Protein AF-A0A956NLN6-F1 (afdb_monomer)

Mean predicted aligned error: 12.92 Å

Solvent-accessible surface area (backbone atoms only — not comparable to full-atom values): 16447 Å² total; per-residue (Å²): 130,58,74,61,63,50,52,49,50,54,40,29,49,49,23,48,49,52,20,52,50,44,69,68,52,88,65,45,64,64,29,29,54,21,48,23,44,25,35,40,18,56,21,38,50,50,43,40,51,49,37,48,76,73,66,46,71,37,43,51,63,57,50,62,34,61,25,42,44,46,38,35,19,50,17,53,40,56,22,46,39,49,49,68,71,48,80,78,92,53,81,72,60,57,59,57,49,48,60,26,52,54,40,43,59,68,28,44,66,60,31,52,44,24,72,71,59,30,48,81,62,41,53,68,57,74,66,47,69,63,68,62,55,53,51,48,49,51,43,48,52,51,32,49,53,26,41,52,50,44,51,50,52,52,54,55,48,62,71,69,65,81,74,89,88,54,64,76,58,51,54,46,51,53,49,50,49,51,52,40,48,52,52,50,51,49,46,51,52,53,52,53,37,52,53,48,47,75,76,37,91,60,57,71,62,43,57,52,54,51,52,52,53,50,40,51,51,46,51,50,53,54,52,50,46,72,76,41,65,70,58,48,34,74,74,75,70,61,73,58,69,72,66,72,52,82,71,53,69,73,55,27,51,56,51,45,54,51,49,50,50,45,48,72,74,69,41,56,90,75,45,94,81,67,42,67,66,54,50,20,64,76,65,70,43,57,53,75,54,50,58,47,28,34,44,71,64,67,70,38,80,135

Foldseek 3Di:
DPPLLVLLVVLLVLLVVVLVCLCVDDADDQLSVLVSLQSQLLSLVSVLVSCVVVLVLLDLVSQLSLLSLLSNLLSLLSNLCLLLVHDDDDPVSVVSSVSSVVSSVLSVVVSVCSVPVNPVSCVVVVVVPDPVVVSVVVSLVSSVVSLVSLVVVLVVVVVVPDDDDCVLNVVLSVVSNVLSVLSVVLSVLLVVLVVVVVVDVPNVVSSSVNSVSSSVSSVVVVVCCVVCVVSRHDPPPDCCVCVPDQPDPVVLVVLLVLLVVCCVPVVLVVPPPDDLVNSCVSSVPDSVSSQSSQCPVVVHGD

Organism: Eiseniibacteriota bacterium (NCBI:txid2212470)

Radius of gyration: 27.85 Å; Cα contacts (8 Å, |Δi|>4): 272; chains: 1; bounding box: 67×34×82 Å

Nearest PDB structures (foldseek):
  7pp1-assembly1_AAA  TM=3.301E-01  e=1.097E+00  Homo sapiens
  4ntj-assembly1_A  TM=3.124E-01  e=1.005E+00  Homo sapiens

Sequence (302 aa):
MDPWSFLLSGTVFLGLFLTATTIAGAGHRAPRTWLSALLLSVSVFLLEFLLLESGFYGLPVVFLTYPLTFLMGPSLWLLAPSVLGEEPVTLRDALHGLPVLVGAVNQIPYYYDALTVGARGLAPRLLVPLGGYEMMTLHLMQLGVYVLLAARLLRRRARMQRDVDSGPIVERAQWIARLAAGLATIIVIQLLGTVAMSLTTHIHRHEFVTALTIGAFILFIGWTMSMNPRLLTPVQEPAARYARGPLSDDRIDSYRDRLLEVFARERPYLEPDLTLEGLARMTGIPHRHLSQVLSRGMGTTF

pLDDT: mean 81.65, std 13.56, range [35.88, 97.62]

Secondary structure (DSSP, 8-state):
--HHHHHHHHHHHHHHHHHHHHHHSSS-HHHHHHHHHHHHHHHHHHHHHHHHHTT-TT-TTHHHHGGGGGGHHHHHHHHHHHHHT-SPP-GGGGGGGHHHHHHHHHTHHHHHHHHHT-HHHHHHHHT--HHHHHHHHHHHHHHHHHHHHHHHHHHHHHHH--SS--HHHHHHHHHHHHHHHHHHHHHHHHHHHHHHHHHSS-HHHHHHHHHHHHHHHHHHHHHHHHH-GGGSS-----GGGTTSSPPPHHHHHHHHHHHHHHHHHH-GGG-TT--HHHHHHHH---HHHHHHHIIIIIS---

Structure (mmCIF, N/CA/C/O backbone):
data_AF-A0A956NLN6-F1
#
_entry.id   AF-A0A956NLN6-F1
#
loop_
_atom_site.group_PDB
_atom_site.id
_atom_site.type_symbol
_atom_site.label_atom_id
_atom_site.label_alt_id
_atom_site.label_comp_id
_atom_site.label_asym_id
_atom_site.label_entity_id
_atom_site.label_seq_id
_atom_site.pdbx_PDB_ins_code
_atom_site.Cartn_x
_atom_site.Cartn_y
_atom_site.Cartn_z
_atom_site.occupancy
_atom_site.B_iso_or_equiv
_atom_site.auth_seq_id
_atom_site.auth_comp_id
_atom_site.auth_asym_id
_atom_site.auth_atom_id
_atom_site.pdbx_PDB_model_num
ATOM 1 N N . MET A 1 1 ? 28.903 6.141 -9.219 1.00 60.34 1 MET A N 1
ATOM 2 C CA . MET A 1 1 ? 27.450 6.235 -8.991 1.00 60.34 1 MET A CA 1
ATOM 3 C C . MET A 1 1 ? 27.075 7.686 -9.157 1.00 60.34 1 MET A C 1
ATOM 5 O O . MET A 1 1 ? 27.685 8.534 -8.514 1.00 60.34 1 MET A O 1
ATOM 9 N N . ASP A 1 2 ? 26.163 7.970 -10.070 1.00 82.81 2 ASP A N 1
ATOM 10 C CA . ASP A 1 2 ? 25.514 9.269 -10.158 1.00 82.81 2 ASP A CA 1
ATOM 11 C C . ASP A 1 2 ? 24.694 9.531 -8.873 1.00 82.81 2 ASP A C 1
ATOM 13 O O . ASP A 1 2 ? 24.243 8.583 -8.217 1.00 82.81 2 ASP A O 1
ATOM 17 N N . PRO A 1 3 ? 24.506 10.802 -8.472 1.00 79.75 3 PRO A N 1
ATOM 18 C CA . PRO A 1 3 ? 23.768 11.146 -7.255 1.00 79.75 3 PRO A CA 1
ATOM 19 C C . PRO A 1 3 ? 22.339 10.587 -7.221 1.00 79.75 3 PRO A C 1
ATOM 21 O O . PRO A 1 3 ? 21.792 10.364 -6.142 1.00 79.75 3 PRO A O 1
ATOM 24 N N . TRP A 1 4 ? 21.740 10.347 -8.389 1.00 79.69 4 TRP A N 1
ATOM 25 C CA . TRP A 1 4 ? 20.377 9.855 -8.509 1.00 79.69 4 TRP A CA 1
ATOM 26 C C . TRP A 1 4 ? 20.260 8.367 -8.177 1.00 79.69 4 TRP A C 1
ATOM 28 O O . TRP A 1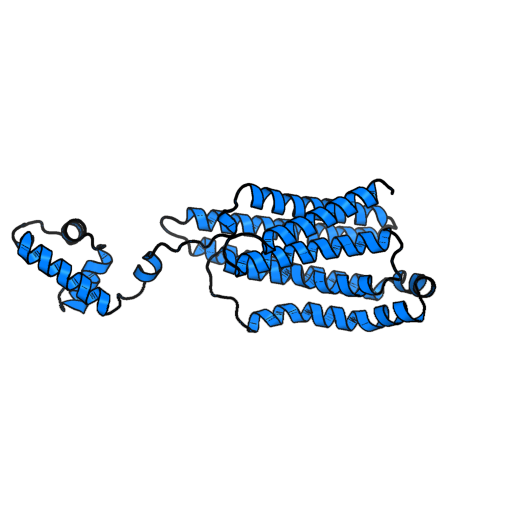 4 ? 19.493 8.007 -7.279 1.00 79.69 4 TRP A O 1
ATOM 38 N N . SER A 1 5 ? 21.095 7.520 -8.782 1.00 82.69 5 SER A N 1
ATOM 39 C CA . SER A 1 5 ? 21.162 6.098 -8.415 1.00 82.69 5 SER A CA 1
ATOM 40 C C . SER A 1 5 ? 21.480 5.890 -6.934 1.00 82.69 5 SER A C 1
ATOM 42 O O . SER A 1 5 ? 20.968 4.950 -6.322 1.00 82.69 5 SER A O 1
ATOM 44 N N . PHE A 1 6 ? 22.281 6.772 -6.321 1.00 86.12 6 PHE A N 1
ATOM 45 C CA . PHE A 1 6 ? 22.539 6.733 -4.878 1.00 86.12 6 PHE A CA 1
ATOM 46 C C . PHE A 1 6 ? 21.265 6.982 -4.052 1.00 86.12 6 PHE A C 1
ATOM 48 O O . PHE A 1 6 ? 20.967 6.226 -3.125 1.00 86.12 6 PHE A O 1
ATOM 55 N N . LEU A 1 7 ? 20.484 8.005 -4.410 1.00 84.69 7 LEU A N 1
ATOM 56 C CA . LEU A 1 7 ? 19.250 8.383 -3.711 1.00 84.69 7 LEU A CA 1
ATOM 57 C C . LEU A 1 7 ? 18.160 7.305 -3.864 1.00 84.69 7 LEU A C 1
ATOM 59 O O . LEU A 1 7 ? 17.519 6.918 -2.881 1.00 84.69 7 LEU A O 1
ATOM 63 N N . LEU A 1 8 ? 18.013 6.753 -5.072 1.00 87.56 8 LEU A N 1
ATOM 64 C CA . LEU A 1 8 ? 17.162 5.592 -5.346 1.00 87.56 8 LEU A CA 1
ATOM 65 C C . LEU A 1 8 ? 17.568 4.379 -4.507 1.00 87.56 8 LEU A C 1
ATOM 67 O O . LEU A 1 8 ? 16.730 3.807 -3.811 1.00 87.56 8 LEU A O 1
ATOM 71 N N . SER A 1 9 ? 18.856 4.026 -4.516 1.00 91.19 9 SER A N 1
ATOM 72 C CA . SER A 1 9 ? 19.383 2.888 -3.751 1.00 91.19 9 SER A CA 1
ATOM 73 C C . SER A 1 9 ? 19.120 3.043 -2.254 1.00 91.19 9 SER A C 1
ATOM 75 O O . SER A 1 9 ? 18.660 2.101 -1.608 1.00 91.19 9 SER A O 1
ATOM 77 N N . GLY A 1 10 ? 19.344 4.241 -1.704 1.00 92.06 10 GLY A N 1
ATOM 78 C CA . GLY A 1 10 ? 19.039 4.549 -0.305 1.00 92.06 10 GLY A CA 1
ATOM 79 C C . GLY A 1 10 ? 17.550 4.406 0.020 1.00 92.06 10 GLY A C 1
ATOM 80 O O . GLY A 1 10 ? 17.193 3.867 1.068 1.00 92.06 10 GLY A O 1
ATOM 81 N N . THR A 1 11 ? 16.675 4.817 -0.899 1.00 92.06 11 THR A N 1
ATOM 82 C CA . THR A 1 11 ? 15.218 4.715 -0.732 1.00 92.06 11 THR A CA 1
ATOM 83 C C . THR A 1 11 ? 14.735 3.264 -0.789 1.00 92.06 11 THR A C 1
ATOM 85 O O . THR A 1 11 ? 13.942 2.847 0.059 1.00 92.06 11 THR A O 1
ATOM 88 N N . VAL A 1 12 ? 15.246 2.474 -1.739 1.00 94.75 12 VAL A N 1
ATOM 89 C CA . VAL A 1 12 ? 14.971 1.031 -1.837 1.00 94.75 12 VAL A CA 1
ATOM 90 C C . VAL A 1 12 ? 15.434 0.323 -0.568 1.00 94.75 12 VAL A C 1
ATOM 92 O O . VAL A 1 12 ? 14.663 -0.424 0.036 1.00 94.75 12 VAL A O 1
ATOM 95 N N . PHE A 1 13 ? 16.662 0.600 -0.118 1.00 95.88 13 PHE A N 1
ATOM 96 C CA . PHE A 1 13 ? 17.197 0.037 1.118 1.00 95.88 13 PHE A CA 1
ATOM 97 C C . PHE A 1 13 ? 16.313 0.375 2.321 1.00 95.88 13 PHE A C 1
ATOM 99 O O . PHE A 1 13 ? 15.958 -0.521 3.086 1.00 95.88 13 PHE A O 1
ATOM 106 N N . LEU A 1 14 ? 15.905 1.640 2.467 1.00 95.62 14 LEU A N 1
ATOM 107 C CA . LEU A 1 14 ? 15.023 2.067 3.551 1.00 95.62 14 LEU A CA 1
ATOM 108 C C . LEU A 1 14 ? 13.677 1.330 3.516 1.00 95.62 14 LEU A C 1
ATOM 110 O O . LEU A 1 14 ? 13.205 0.867 4.553 1.00 95.62 14 LEU A O 1
ATOM 114 N N . GLY A 1 15 ? 13.065 1.196 2.340 1.00 96.62 15 GLY A N 1
ATOM 115 C CA . GLY A 1 15 ? 11.798 0.485 2.181 1.00 96.62 15 GLY A CA 1
ATOM 116 C C . GLY A 1 15 ? 11.898 -1.002 2.540 1.00 96.62 15 GLY A C 1
ATOM 117 O O . GLY A 1 15 ? 11.066 -1.524 3.292 1.00 96.62 15 GLY A O 1
ATOM 118 N N . LEU A 1 16 ? 12.964 -1.676 2.097 1.00 96.69 16 LEU A N 1
ATOM 119 C CA . LEU A 1 16 ? 13.247 -3.070 2.459 1.00 96.69 16 LEU A CA 1
ATOM 120 C C . LEU A 1 16 ? 13.561 -3.222 3.955 1.00 96.69 16 LEU A C 1
ATOM 122 O O . LEU A 1 16 ? 13.073 -4.154 4.597 1.00 96.69 16 LEU A O 1
ATOM 126 N N . PHE A 1 17 ? 14.304 -2.281 4.537 1.00 96.88 17 PHE A N 1
ATOM 127 C CA . PHE A 1 17 ? 14.587 -2.245 5.970 1.00 96.88 17 PHE A CA 1
ATOM 128 C C . PHE A 1 17 ? 13.302 -2.090 6.797 1.00 96.88 17 PHE A C 1
ATOM 130 O O . PHE A 1 17 ? 13.075 -2.862 7.730 1.00 96.88 17 PHE A O 1
ATOM 137 N N . LEU A 1 18 ? 12.419 -1.152 6.436 1.00 96.00 18 LEU A N 1
ATOM 138 C CA . LEU A 1 18 ? 11.117 -0.975 7.093 1.00 96.00 18 LEU A CA 1
ATOM 139 C C . LEU A 1 18 ? 10.216 -2.204 6.927 1.00 96.00 18 LEU A C 1
ATOM 141 O O . LEU A 1 18 ? 9.497 -2.582 7.856 1.00 96.00 18 LEU A O 1
ATOM 145 N N . THR A 1 19 ? 10.277 -2.865 5.770 1.00 96.94 19 THR A N 1
ATOM 146 C CA . THR A 1 19 ? 9.578 -4.135 5.543 1.00 96.94 19 THR A CA 1
ATOM 147 C C . THR A 1 19 ? 10.056 -5.192 6.539 1.00 96.94 19 THR A C 1
ATOM 149 O O . THR A 1 19 ? 9.234 -5.789 7.240 1.00 96.94 19 THR A O 1
ATOM 152 N N . ALA A 1 20 ? 11.375 -5.385 6.648 1.00 96.31 20 ALA A N 1
ATOM 153 C CA . ALA A 1 20 ? 11.987 -6.376 7.529 1.00 96.31 20 ALA A CA 1
ATOM 154 C C . ALA A 1 20 ? 11.700 -6.096 9.012 1.00 96.31 20 ALA A C 1
ATOM 156 O O . ALA A 1 20 ? 11.322 -7.009 9.745 1.00 96.31 20 ALA A O 1
ATOM 157 N N . THR A 1 21 ? 11.797 -4.840 9.456 1.00 93.75 21 THR A N 1
ATOM 158 C CA . THR A 1 21 ? 11.497 -4.473 10.851 1.00 93.75 21 THR A CA 1
ATOM 159 C C . THR A 1 21 ? 10.015 -4.640 11.184 1.00 93.75 21 THR A C 1
ATOM 161 O O . THR A 1 21 ? 9.684 -5.123 12.267 1.00 93.75 21 THR A O 1
ATOM 164 N N . THR A 1 22 ? 9.110 -4.356 10.243 1.00 92.88 22 THR A N 1
ATOM 165 C CA . THR A 1 22 ? 7.668 -4.610 10.419 1.00 92.88 22 THR A CA 1
ATOM 166 C C . THR A 1 22 ? 7.370 -6.117 10.520 1.00 92.88 22 THR A C 1
ATOM 168 O O . THR A 1 22 ? 6.581 -6.543 11.375 1.00 92.88 22 THR A O 1
ATOM 171 N N . ILE A 1 23 ? 8.057 -6.951 9.724 1.00 93.06 23 ILE A N 1
ATOM 172 C CA . ILE A 1 23 ? 7.982 -8.425 9.807 1.00 93.06 23 ILE A CA 1
ATOM 173 C C . ILE A 1 23 ? 8.590 -8.951 11.111 1.00 93.06 23 ILE A C 1
ATOM 175 O O . ILE A 1 23 ? 8.072 -9.921 11.655 1.00 93.06 23 ILE A O 1
ATOM 179 N N . ALA A 1 24 ? 9.634 -8.322 11.647 1.00 89.94 24 ALA A N 1
ATOM 180 C CA . ALA A 1 24 ? 10.296 -8.753 12.881 1.00 89.94 24 ALA A CA 1
ATOM 181 C C . ALA A 1 24 ? 9.647 -8.205 14.167 1.00 89.94 24 ALA A C 1
ATOM 183 O O . ALA A 1 24 ? 9.908 -8.726 15.248 1.00 89.94 24 ALA A O 1
ATOM 184 N N . GLY A 1 25 ? 8.807 -7.169 14.068 1.00 83.62 25 GLY A N 1
ATOM 185 C CA . GLY A 1 25 ? 8.230 -6.473 15.221 1.00 83.62 25 GLY A CA 1
ATOM 186 C C . GLY A 1 25 ? 7.395 -7.343 16.174 1.00 83.62 25 GLY A C 1
ATOM 187 O O . GLY A 1 25 ? 7.062 -8.497 15.910 1.00 83.62 25 GLY A O 1
ATOM 188 N N . ALA A 1 26 ? 6.996 -6.772 17.308 1.00 73.06 26 ALA A N 1
ATOM 189 C CA . ALA A 1 26 ? 5.989 -7.367 18.189 1.00 73.06 26 ALA A CA 1
ATOM 190 C C . ALA A 1 26 ? 4.584 -6.858 17.810 1.00 73.06 26 ALA A C 1
ATOM 192 O O . ALA A 1 26 ? 4.438 -5.753 17.295 1.00 73.06 26 ALA A O 1
ATOM 193 N N . GLY A 1 27 ? 3.534 -7.652 18.048 1.00 73.81 27 GLY A N 1
ATOM 194 C CA . GLY A 1 27 ? 2.142 -7.252 17.784 1.00 73.81 27 GLY A CA 1
ATOM 195 C C . GLY A 1 27 ? 1.358 -8.246 16.929 1.00 73.81 27 GLY A C 1
ATOM 196 O O . GLY A 1 27 ? 1.829 -9.349 16.645 1.00 73.81 27 GLY A O 1
ATOM 197 N N . HIS A 1 28 ? 0.145 -7.860 16.523 1.00 81.44 28 HIS A N 1
ATOM 198 C CA . HIS A 1 28 ? -0.744 -8.733 15.753 1.00 81.44 28 HIS A CA 1
ATOM 199 C C . HIS A 1 28 ? -0.190 -9.023 14.359 1.00 81.44 28 HIS A C 1
ATOM 201 O O . HIS A 1 28 ? 0.273 -8.124 13.660 1.00 81.44 28 HIS A O 1
ATOM 207 N N . ARG A 1 29 ? -0.270 -10.294 13.947 1.00 86.62 29 ARG A N 1
ATOM 208 C CA . ARG A 1 29 ? 0.302 -10.758 12.677 1.00 86.62 29 ARG A CA 1
ATOM 209 C C . ARG A 1 29 ? -0.364 -10.094 11.470 1.00 86.62 29 ARG A C 1
ATOM 211 O O . ARG A 1 29 ? 0.346 -9.588 10.617 1.00 86.62 29 ARG A O 1
ATOM 218 N N . ALA A 1 30 ? -1.697 -10.022 11.431 1.00 89.00 30 ALA A N 1
ATOM 219 C CA . ALA A 1 30 ? -2.418 -9.560 10.242 1.00 89.00 30 ALA A CA 1
ATOM 220 C C . ALA A 1 30 ? -2.084 -8.109 9.811 1.00 89.00 30 ALA A C 1
ATOM 222 O O . ALA A 1 30 ? -1.634 -7.946 8.678 1.00 89.00 30 ALA A O 1
ATOM 223 N N . PRO A 1 31 ? -2.194 -7.066 10.665 1.00 90.50 31 PRO A N 1
ATOM 224 C CA . PRO A 1 31 ? -1.819 -5.698 10.280 1.00 90.50 31 PRO A CA 1
ATOM 225 C C . PRO A 1 31 ? -0.374 -5.577 9.802 1.00 90.50 31 PRO A C 1
ATOM 227 O O . PRO A 1 31 ? -0.078 -4.862 8.848 1.00 90.50 31 PRO A O 1
ATOM 230 N N . ARG A 1 32 ? 0.532 -6.308 10.453 1.00 92.06 32 ARG A N 1
ATOM 231 C CA . ARG A 1 32 ? 1.952 -6.309 10.106 1.00 92.06 32 ARG A CA 1
ATOM 232 C C . ARG A 1 32 ? 2.195 -6.953 8.754 1.00 92.06 32 ARG A C 1
ATOM 234 O O . ARG A 1 32 ? 2.890 -6.366 7.941 1.00 92.06 32 ARG A O 1
ATOM 241 N N . THR A 1 33 ? 1.582 -8.103 8.485 1.00 92.31 33 THR A N 1
ATOM 242 C CA . THR A 1 33 ? 1.678 -8.775 7.185 1.00 92.31 33 THR A CA 1
ATOM 243 C C . THR A 1 33 ? 1.246 -7.851 6.051 1.00 92.31 33 THR A C 1
ATOM 245 O O . THR A 1 33 ? 1.975 -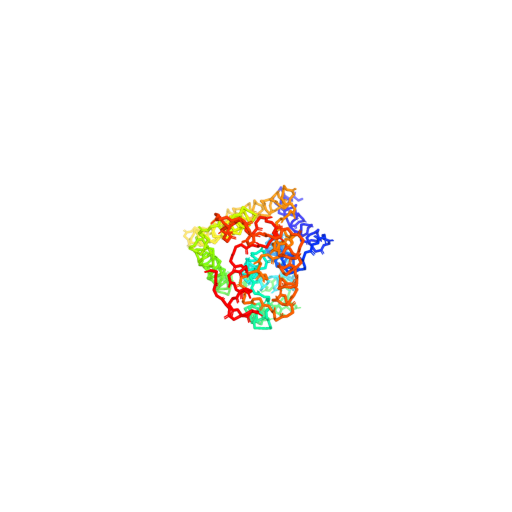7.727 5.071 1.00 92.31 33 THR A O 1
ATOM 248 N N . TRP A 1 34 ? 0.114 -7.156 6.193 1.00 93.69 34 TRP A N 1
ATOM 249 C CA . TRP A 1 34 ? -0.392 -6.284 5.130 1.00 93.69 34 TRP A CA 1
ATOM 250 C C . TRP A 1 34 ? 0.400 -4.987 4.982 1.00 93.69 34 TRP A C 1
ATOM 252 O O . TRP A 1 34 ? 0.640 -4.552 3.859 1.00 93.69 34 TRP A O 1
ATOM 262 N N . LEU A 1 35 ? 0.884 -4.399 6.081 1.00 95.38 35 LEU A N 1
ATOM 263 C CA . LEU A 1 35 ? 1.784 -3.249 5.989 1.00 95.38 35 LEU A CA 1
ATOM 264 C C . LEU A 1 35 ? 3.125 -3.634 5.350 1.00 95.38 35 LEU A C 1
ATOM 266 O O . LEU A 1 35 ? 3.631 -2.900 4.505 1.00 95.38 35 LEU A O 1
ATOM 270 N N . SER A 1 36 ? 3.679 -4.792 5.710 1.00 95.62 36 SER A N 1
ATOM 271 C CA . SER A 1 36 ? 4.898 -5.324 5.100 1.00 95.62 36 SER A CA 1
ATOM 272 C C . SER A 1 36 ? 4.700 -5.645 3.624 1.00 95.62 36 SER A C 1
ATOM 274 O O . SER A 1 36 ? 5.576 -5.328 2.831 1.00 95.62 36 SER A O 1
ATOM 276 N N . ALA A 1 37 ? 3.560 -6.216 3.232 1.00 95.44 37 ALA A N 1
ATOM 277 C CA . ALA A 1 37 ? 3.243 -6.455 1.826 1.00 95.44 37 ALA A CA 1
ATOM 278 C C . ALA A 1 37 ? 3.142 -5.137 1.037 1.00 95.44 37 ALA A C 1
ATOM 280 O O . ALA A 1 37 ? 3.701 -5.033 -0.056 1.00 95.44 37 ALA A O 1
ATOM 281 N N . LEU A 1 38 ? 2.524 -4.101 1.621 1.00 96.94 38 LEU A N 1
ATOM 282 C CA . LEU A 1 38 ? 2.481 -2.764 1.029 1.00 96.94 38 LEU A CA 1
ATOM 283 C C . LEU A 1 38 ? 3.892 -2.177 0.873 1.00 96.94 38 LEU A C 1
ATOM 285 O O . LEU A 1 38 ? 4.277 -1.822 -0.238 1.00 96.94 38 LEU A O 1
ATOM 289 N N . LEU A 1 39 ? 4.681 -2.123 1.950 1.00 97.19 39 LEU A N 1
ATOM 290 C CA . LEU A 1 39 ? 6.057 -1.611 1.920 1.00 97.19 39 LEU A CA 1
ATOM 291 C C . LEU A 1 39 ? 6.932 -2.378 0.925 1.00 97.19 39 LEU A C 1
ATOM 293 O O . LEU A 1 39 ? 7.656 -1.753 0.150 1.00 97.19 39 LEU A O 1
ATOM 297 N N . LEU A 1 40 ? 6.827 -3.708 0.896 1.00 96.12 40 LEU A N 1
ATOM 298 C CA . LEU A 1 40 ? 7.573 -4.550 -0.031 1.00 96.12 40 LEU A CA 1
ATOM 299 C C . LEU A 1 40 ? 7.186 -4.244 -1.476 1.00 96.12 40 LEU A C 1
ATOM 301 O O . LEU A 1 40 ? 8.070 -3.999 -2.286 1.00 96.12 40 LEU A O 1
ATOM 305 N N . SER A 1 41 ? 5.888 -4.202 -1.794 1.00 95.12 41 SER A N 1
ATOM 306 C CA . SER A 1 41 ? 5.415 -3.926 -3.160 1.00 95.12 41 SER A CA 1
ATOM 307 C C . SER A 1 41 ? 5.880 -2.559 -3.675 1.00 95.12 41 SER A C 1
ATOM 309 O O . SER A 1 41 ? 6.329 -2.443 -4.812 1.00 95.12 41 SER A O 1
ATOM 311 N N . VAL A 1 42 ? 5.867 -1.539 -2.813 1.00 94.69 42 VAL A N 1
ATOM 312 C CA . VAL A 1 42 ? 6.355 -0.189 -3.125 1.00 94.69 42 VAL A CA 1
ATOM 313 C C . VAL A 1 42 ? 7.881 -0.153 -3.275 1.00 94.69 42 VAL A C 1
ATOM 315 O O . VAL A 1 42 ? 8.401 0.514 -4.168 1.00 94.69 42 VAL A O 1
ATOM 318 N N . SER A 1 43 ? 8.610 -0.896 -2.441 1.00 95.19 43 SER A N 1
ATOM 319 C CA . SER A 1 43 ? 10.077 -0.976 -2.509 1.00 95.19 43 SER A CA 1
ATOM 320 C C . SER A 1 43 ? 10.554 -1.743 -3.741 1.00 95.19 43 SER A C 1
ATOM 322 O O . SER A 1 43 ? 11.530 -1.348 -4.369 1.00 95.19 43 SER A O 1
ATOM 324 N N . VAL A 1 44 ? 9.855 -2.821 -4.102 1.00 91.50 44 VAL A N 1
ATOM 325 C CA . VAL A 1 44 ? 10.121 -3.623 -5.301 1.00 91.50 44 VAL A CA 1
ATOM 326 C C . VAL A 1 44 ? 9.882 -2.803 -6.565 1.00 91.50 44 VAL A C 1
ATOM 328 O O . VAL A 1 44 ? 10.690 -2.880 -7.484 1.00 91.50 44 VAL A O 1
ATOM 331 N N . PHE A 1 45 ? 8.841 -1.966 -6.586 1.00 89.06 45 PHE A N 1
ATOM 332 C CA . PHE A 1 45 ? 8.609 -1.036 -7.691 1.00 89.06 45 PHE A CA 1
ATOM 333 C C . PHE A 1 45 ? 9.799 -0.089 -7.895 1.00 89.06 45 PHE A C 1
ATOM 335 O O . PHE A 1 45 ? 10.284 0.065 -9.009 1.00 89.06 45 PHE A O 1
ATOM 342 N N . LEU A 1 46 ? 10.337 0.495 -6.817 1.00 90.06 46 LEU A N 1
ATOM 343 C CA . LEU A 1 46 ? 11.542 1.331 -6.903 1.00 90.06 46 LEU A CA 1
ATOM 344 C C . LEU A 1 46 ? 12.803 0.550 -7.281 1.00 90.06 46 LEU A C 1
ATOM 346 O O . LEU A 1 46 ? 13.654 1.079 -7.995 1.00 90.06 46 LEU A O 1
ATOM 350 N N . LEU A 1 47 ? 12.939 -0.685 -6.795 1.00 88.81 47 LEU A N 1
ATOM 351 C CA . LEU A 1 47 ? 14.057 -1.555 -7.148 1.00 88.81 47 LEU A CA 1
ATOM 352 C C . LEU A 1 47 ? 14.066 -1.842 -8.650 1.00 88.81 47 LEU A C 1
ATOM 354 O O . LEU A 1 47 ? 15.130 -1.828 -9.256 1.00 88.81 47 LEU A O 1
ATOM 358 N N . GLU A 1 48 ? 12.900 -2.060 -9.251 1.00 84.88 48 GLU A N 1
ATOM 359 C CA . GLU A 1 48 ? 12.777 -2.243 -10.695 1.00 84.88 48 GLU A CA 1
ATOM 360 C C . GLU A 1 48 ? 13.304 -1.031 -11.466 1.00 84.88 48 GLU A C 1
ATOM 362 O O . GLU A 1 48 ? 14.176 -1.195 -12.318 1.00 84.88 48 GLU A O 1
ATOM 367 N N . PHE A 1 49 ? 12.870 0.184 -11.111 1.00 81.31 49 PHE A N 1
ATOM 368 C CA . PHE A 1 49 ? 13.410 1.407 -11.717 1.00 81.31 49 PHE A CA 1
ATOM 369 C C . PHE A 1 49 ? 14.923 1.512 -11.551 1.00 81.31 49 PHE A C 1
ATOM 371 O O . PHE A 1 49 ? 15.619 1.816 -12.512 1.00 81.31 49 PHE A O 1
ATOM 378 N N . LEU A 1 50 ? 15.446 1.225 -10.356 1.00 85.56 50 LEU A N 1
ATOM 379 C CA . LEU A 1 50 ? 16.886 1.254 -10.106 1.00 85.56 50 LEU A CA 1
ATOM 380 C C . LEU A 1 50 ? 17.642 0.254 -10.995 1.00 85.56 50 LEU A C 1
ATOM 382 O O . LEU A 1 50 ? 18.711 0.586 -11.508 1.00 85.56 50 LEU A O 1
ATOM 386 N N . LEU A 1 51 ? 17.108 -0.958 -11.178 1.00 82.81 51 LEU A N 1
ATOM 387 C CA . LEU A 1 51 ? 17.708 -1.980 -12.038 1.00 82.81 51 LEU A CA 1
ATOM 388 C C . LEU A 1 51 ? 17.688 -1.555 -13.509 1.00 82.81 51 LEU A C 1
ATOM 390 O O . LEU A 1 51 ? 18.697 -1.729 -14.195 1.00 82.81 51 LEU A O 1
ATOM 394 N N . LEU A 1 52 ? 16.579 -0.978 -13.975 1.00 77.38 52 LEU A N 1
ATOM 395 C CA . LEU A 1 52 ? 16.461 -0.439 -15.329 1.00 77.38 52 LEU A CA 1
ATOM 396 C C . LEU A 1 52 ? 17.454 0.719 -15.537 1.00 77.38 52 LEU A C 1
ATOM 398 O O . LEU A 1 52 ? 18.305 0.636 -16.415 1.00 77.38 52 LEU A O 1
ATOM 402 N N . GLU A 1 53 ? 17.452 1.741 -14.683 1.00 77.19 53 GLU A N 1
ATOM 403 C CA . GLU A 1 53 ? 18.387 2.880 -14.770 1.00 77.19 53 GLU A CA 1
ATOM 404 C C . GLU A 1 53 ? 19.860 2.449 -14.743 1.00 77.19 53 GLU A C 1
ATOM 406 O O . GLU A 1 53 ? 20.693 2.957 -15.491 1.00 77.19 53 GLU A O 1
ATOM 411 N N . SER A 1 54 ? 20.187 1.451 -13.921 1.00 82.06 54 SER A N 1
ATOM 412 C CA . SER A 1 54 ? 21.560 0.956 -13.769 1.00 82.06 54 SER A CA 1
ATOM 413 C C . SER A 1 54 ? 22.029 0.059 -14.923 1.00 82.06 54 SER A C 1
ATOM 415 O O . SER A 1 54 ? 23.151 -0.451 -14.884 1.00 82.06 54 SER A O 1
ATOM 417 N N . GLY A 1 55 ? 21.201 -0.168 -15.944 1.00 76.44 55 GLY A N 1
ATOM 418 C CA . GLY A 1 55 ? 21.583 -0.955 -17.113 1.00 76.44 55 GLY A CA 1
ATOM 419 C C . GLY A 1 55 ? 21.309 -2.458 -17.007 1.00 76.44 55 GLY A C 1
ATOM 420 O O . GLY A 1 55 ? 21.708 -3.221 -17.891 1.00 76.44 55 GLY A O 1
ATOM 421 N N . PHE A 1 56 ? 20.635 -2.919 -15.948 1.00 77.19 56 PHE A N 1
ATOM 422 C CA . PHE A 1 56 ? 20.403 -4.342 -15.670 1.00 77.19 56 PHE A CA 1
ATOM 423 C C . PHE A 1 56 ? 19.165 -4.924 -16.379 1.00 77.19 56 PHE A C 1
ATOM 425 O O . PHE A 1 56 ? 18.615 -5.932 -15.936 1.00 77.19 56 PHE A O 1
ATOM 432 N N . TYR A 1 57 ? 18.758 -4.361 -17.522 1.00 71.12 57 TYR A N 1
ATOM 433 C CA . TYR A 1 57 ? 17.582 -4.794 -18.302 1.00 71.12 57 TYR A CA 1
ATOM 434 C C . TYR A 1 57 ? 17.610 -6.276 -18.721 1.00 71.12 57 TYR A C 1
ATOM 436 O O . TYR A 1 57 ? 16.578 -6.861 -19.027 1.00 71.12 57 TYR A O 1
ATOM 444 N N . GLY A 1 58 ? 18.803 -6.877 -18.790 1.00 66.00 58 GLY A N 1
ATOM 445 C CA . GLY A 1 58 ? 18.987 -8.283 -19.152 1.00 66.00 58 GLY A CA 1
ATOM 446 C C . GLY A 1 58 ? 18.783 -9.267 -18.003 1.00 66.00 58 GLY A C 1
ATOM 447 O O . GLY A 1 58 ? 18.861 -10.470 -18.238 1.00 66.00 58 GLY A O 1
ATOM 448 N N . LEU A 1 59 ? 18.567 -8.795 -16.768 1.00 73.12 59 LEU A N 1
ATOM 449 C CA . LEU A 1 59 ? 18.305 -9.687 -15.647 1.00 73.12 59 LEU A CA 1
ATOM 450 C C . LEU A 1 59 ? 16.842 -10.149 -15.689 1.00 73.12 59 LEU A C 1
ATOM 452 O O . LEU A 1 59 ? 15.942 -9.320 -15.554 1.00 73.12 59 LEU A O 1
ATOM 456 N N . PRO A 1 60 ? 16.577 -11.466 -15.768 1.00 71.62 60 PRO A N 1
ATOM 457 C CA . PRO A 1 60 ? 15.210 -11.985 -15.822 1.00 71.62 60 PRO A CA 1
ATOM 458 C C . PRO A 1 60 ? 14.359 -11.585 -14.604 1.00 71.62 60 PRO A C 1
ATOM 460 O O . PRO A 1 60 ? 13.136 -11.528 -14.683 1.00 71.62 60 PRO A O 1
ATOM 463 N N . VAL A 1 61 ? 15.005 -11.266 -13.475 1.00 74.12 61 VAL A N 1
ATOM 464 C CA . VAL A 1 61 ? 14.341 -10.809 -12.247 1.00 74.12 61 VAL A CA 1
ATOM 465 C C . VAL A 1 61 ? 13.556 -9.506 -12.431 1.00 74.12 61 VAL A C 1
ATOM 467 O O . VAL A 1 61 ? 12.543 -9.336 -11.762 1.00 74.12 61 VAL A O 1
ATOM 470 N N . VAL A 1 62 ? 13.957 -8.629 -13.360 1.00 74.06 62 VAL A N 1
ATOM 471 C CA . VAL A 1 62 ? 13.276 -7.348 -13.636 1.00 74.06 62 VAL A CA 1
ATOM 472 C C . VAL A 1 62 ? 11.831 -7.576 -14.098 1.00 74.06 62 VAL A C 1
ATOM 474 O O . VAL A 1 62 ? 10.928 -6.843 -13.724 1.00 74.06 62 VAL A O 1
ATOM 477 N N . PHE A 1 63 ? 11.567 -8.660 -14.828 1.00 73.75 63 PHE A N 1
ATOM 478 C CA . PHE A 1 63 ? 10.216 -8.987 -15.300 1.00 73.75 63 PHE A CA 1
ATOM 479 C C . PHE A 1 63 ? 9.342 -9.653 -14.223 1.00 73.75 63 PHE A C 1
ATOM 481 O O . PHE A 1 63 ? 8.131 -9.787 -14.391 1.00 73.75 63 PHE A O 1
ATOM 488 N N . LEU A 1 64 ? 9.939 -10.061 -13.097 1.00 75.69 64 LEU A N 1
ATOM 489 C CA . LEU A 1 64 ? 9.232 -10.653 -11.956 1.00 75.69 64 LEU A CA 1
ATOM 490 C C . LEU A 1 64 ? 8.858 -9.615 -10.892 1.00 75.69 64 LEU A C 1
ATOM 492 O O . LEU A 1 64 ? 7.996 -9.891 -10.056 1.00 75.69 64 LEU A O 1
ATOM 496 N N . THR A 1 65 ? 9.480 -8.433 -10.908 1.00 83.25 65 THR A N 1
ATOM 497 C CA . THR A 1 65 ? 9.197 -7.367 -9.937 1.00 83.25 65 THR A CA 1
ATOM 498 C C . THR A 1 65 ? 7.908 -6.626 -10.262 1.00 83.25 65 THR A C 1
ATOM 500 O O . THR A 1 65 ? 7.120 -6.365 -9.351 1.00 83.25 65 THR A O 1
ATOM 503 N N . TYR A 1 66 ? 7.630 -6.381 -11.544 1.00 82.69 66 TYR A N 1
ATOM 504 C CA . TYR A 1 66 ? 6.477 -5.588 -11.964 1.00 82.69 66 TYR A CA 1
ATOM 505 C C . TYR A 1 66 ? 5.125 -6.143 -11.489 1.00 82.69 66 TYR A C 1
ATOM 507 O O . TYR A 1 66 ? 4.325 -5.387 -10.929 1.00 82.69 66 TYR A O 1
ATOM 515 N N . PRO A 1 67 ? 4.833 -7.455 -11.611 1.00 88.69 67 PRO A N 1
ATOM 516 C CA . PRO A 1 67 ? 3.565 -8.009 -11.142 1.00 88.69 67 PRO A CA 1
ATOM 517 C C . PRO A 1 67 ? 3.332 -7.829 -9.634 1.00 88.69 67 PRO A C 1
ATOM 519 O O . PRO A 1 67 ? 2.184 -7.801 -9.190 1.00 88.69 67 PRO A O 1
ATOM 522 N N . LEU A 1 68 ? 4.392 -7.672 -8.832 1.00 90.75 68 LEU A N 1
ATOM 523 C CA . LEU A 1 68 ? 4.276 -7.463 -7.386 1.00 90.75 68 LEU A CA 1
ATOM 524 C C . LEU A 1 68 ? 3.689 -6.089 -7.034 1.00 90.75 68 LEU A C 1
ATOM 526 O O . LEU A 1 68 ? 3.148 -5.928 -5.939 1.00 90.75 68 LEU A O 1
ATOM 530 N N . THR A 1 69 ? 3.704 -5.124 -7.958 1.00 90.94 69 THR A N 1
ATOM 531 C CA . THR A 1 69 ? 3.039 -3.820 -7.780 1.00 90.94 69 THR A CA 1
ATOM 532 C C . THR A 1 69 ? 1.533 -3.977 -7.561 1.00 90.94 69 THR A C 1
ATOM 534 O O . THR A 1 69 ? 0.942 -3.255 -6.757 1.00 90.94 69 THR A O 1
ATOM 537 N N . PHE A 1 70 ? 0.900 -4.991 -8.164 1.00 93.19 70 PHE A N 1
ATOM 538 C CA . PHE A 1 70 ? -0.522 -5.287 -7.966 1.00 93.19 70 PHE A CA 1
ATOM 539 C C . PHE A 1 70 ? -0.878 -5.676 -6.523 1.00 93.19 70 PHE A C 1
ATOM 541 O O . PHE A 1 70 ? -2.062 -5.699 -6.185 1.00 93.19 70 PHE A O 1
ATOM 548 N N . LEU A 1 71 ? 0.101 -5.938 -5.647 1.00 94.75 71 LEU A N 1
ATOM 549 C CA . LEU A 1 71 ? -0.146 -6.137 -4.217 1.00 94.75 71 LEU A CA 1
ATOM 550 C C . LEU A 1 71 ? -0.401 -4.831 -3.457 1.00 94.75 71 LEU A C 1
ATOM 552 O O . LEU A 1 71 ? -0.987 -4.902 -2.377 1.00 94.75 71 LEU A O 1
ATOM 556 N N . MET A 1 72 ? -0.029 -3.658 -3.985 1.00 95.44 72 MET A N 1
ATOM 557 C CA . MET A 1 72 ? -0.186 -2.376 -3.278 1.00 95.44 72 MET A CA 1
ATOM 558 C C . MET A 1 72 ? -1.639 -2.134 -2.836 1.00 95.44 72 MET A C 1
ATOM 560 O O . MET A 1 72 ? -1.911 -1.888 -1.659 1.00 95.44 72 MET A O 1
ATOM 564 N N . GLY A 1 73 ? -2.589 -2.247 -3.771 1.00 94.88 73 GLY A N 1
ATOM 565 C CA . GLY A 1 73 ? -4.013 -2.023 -3.512 1.00 94.88 73 GLY A CA 1
ATOM 566 C C . GLY A 1 73 ? -4.617 -3.020 -2.512 1.00 94.88 73 GLY A C 1
ATOM 567 O O . GLY A 1 73 ? -5.125 -2.590 -1.473 1.00 94.88 73 GLY A O 1
ATOM 568 N N . PRO A 1 74 ? -4.527 -4.340 -2.767 1.00 95.00 74 PRO A N 1
ATOM 569 C CA . PRO A 1 74 ? -4.959 -5.380 -1.839 1.00 95.00 74 PRO A CA 1
ATOM 570 C C . PRO A 1 74 ? -4.361 -5.228 -0.442 1.00 95.00 74 PRO A C 1
ATOM 572 O O . PRO A 1 74 ? -5.074 -5.370 0.547 1.00 95.00 74 PRO A O 1
ATOM 575 N N . SER A 1 75 ? -3.074 -4.882 -0.352 1.00 95.56 75 SER A N 1
ATOM 576 C CA . SER A 1 75 ? -2.395 -4.690 0.930 1.00 95.56 75 SER A CA 1
ATOM 577 C C . SER A 1 75 ? -2.997 -3.527 1.714 1.00 95.56 75 SER A C 1
ATOM 579 O O . SER A 1 75 ? -3.275 -3.689 2.897 1.00 95.56 75 SER A O 1
ATOM 581 N N . LEU A 1 76 ? -3.286 -2.385 1.074 1.00 95.75 76 LEU A N 1
ATOM 582 C CA . LEU A 1 76 ? -4.006 -1.278 1.720 1.00 95.75 76 LEU A CA 1
ATOM 583 C C . LEU A 1 76 ? -5.400 -1.714 2.191 1.00 95.75 76 LEU A C 1
ATOM 585 O O . LEU A 1 76 ? -5.807 -1.411 3.317 1.00 95.75 76 LEU A O 1
ATOM 589 N N . TRP A 1 77 ? -6.136 -2.407 1.323 1.00 94.00 77 TRP A N 1
ATOM 590 C CA . TRP A 1 77 ? -7.503 -2.825 1.609 1.00 94.00 77 TRP A CA 1
ATOM 591 C C . TRP A 1 77 ? -7.591 -3.818 2.754 1.00 94.00 77 TRP A C 1
ATOM 593 O O . TRP A 1 77 ? -8.485 -3.663 3.569 1.00 94.00 77 TRP A O 1
ATOM 603 N N . LEU A 1 78 ? -6.677 -4.784 2.848 1.00 92.56 78 LEU A N 1
ATOM 604 C CA . LEU A 1 78 ? -6.652 -5.777 3.926 1.00 92.56 78 LEU A CA 1
ATOM 605 C C . LEU A 1 78 ? -6.005 -5.225 5.203 1.00 92.56 78 LEU A C 1
ATOM 607 O O . LEU A 1 78 ? -6.388 -5.603 6.315 1.00 92.56 78 LEU A O 1
ATOM 611 N N . LEU A 1 79 ? -5.092 -4.257 5.071 1.00 93.38 79 LEU A N 1
ATOM 612 C CA . LEU A 1 79 ? -4.552 -3.510 6.203 1.00 93.38 79 LEU A CA 1
ATOM 613 C C . LEU A 1 79 ? -5.665 -2.756 6.940 1.00 93.38 79 LEU A C 1
ATOM 615 O O . LEU A 1 79 ? -5.745 -2.850 8.165 1.00 93.38 79 LEU A O 1
ATOM 619 N N . ALA A 1 80 ? -6.547 -2.063 6.215 1.00 92.19 80 ALA A N 1
ATOM 620 C CA . ALA A 1 80 ? -7.607 -1.249 6.804 1.00 92.19 80 ALA A CA 1
ATOM 621 C C . ALA A 1 80 ? -8.481 -2.004 7.837 1.00 92.19 80 ALA A C 1
ATOM 623 O O . ALA A 1 80 ? -8.426 -1.629 9.006 1.00 92.19 80 ALA A O 1
ATOM 624 N N . PRO A 1 81 ? -9.228 -3.076 7.508 1.00 88.38 81 PRO A N 1
ATOM 625 C CA . PRO A 1 81 ? -10.050 -3.817 8.463 1.00 88.38 81 PRO A CA 1
ATOM 626 C C . PRO A 1 81 ? -9.210 -4.469 9.567 1.00 88.38 81 PRO A C 1
ATOM 628 O O . PRO A 1 81 ? -9.631 -4.462 10.724 1.00 88.38 81 PRO A O 1
ATOM 631 N N . SER A 1 82 ? -7.996 -4.947 9.256 1.00 88.75 82 SER A N 1
ATOM 632 C CA . SER A 1 82 ? -7.125 -5.600 10.246 1.00 88.75 82 SER A CA 1
ATOM 633 C C . SER A 1 82 ? -6.671 -4.655 11.367 1.00 88.75 82 SER A C 1
ATOM 635 O O . SER A 1 82 ? -6.619 -5.044 12.532 1.00 88.75 82 SER A O 1
ATOM 637 N N . VAL A 1 83 ? -6.386 -3.393 11.037 1.00 88.75 83 VAL A N 1
ATOM 638 C CA . VAL A 1 83 ? -6.001 -2.346 12.001 1.00 88.75 83 VAL A CA 1
ATOM 639 C C . VAL A 1 83 ? -7.221 -1.838 12.765 1.00 88.75 83 VAL A C 1
ATOM 641 O O . VAL A 1 83 ? -7.137 -1.462 13.939 1.00 88.75 83 VAL A O 1
ATOM 644 N N . LEU A 1 84 ? -8.358 -1.824 12.077 1.00 86.19 84 LEU A N 1
ATOM 645 C CA . LEU A 1 84 ? -9.627 -1.310 12.551 1.00 86.19 84 LEU A CA 1
ATOM 646 C C . LEU A 1 84 ? -10.398 -2.309 13.434 1.00 86.19 84 LEU A C 1
ATOM 648 O O . LEU A 1 84 ? -11.348 -1.873 14.085 1.00 86.19 84 LEU A O 1
ATOM 652 N N . GLY A 1 85 ? -9.983 -3.576 13.516 1.00 76.88 85 GLY A N 1
ATOM 653 C CA . GLY A 1 85 ? -10.649 -4.608 14.323 1.00 76.88 85 GLY A CA 1
ATOM 654 C C . GLY A 1 85 ? -11.966 -5.102 13.714 1.00 76.88 85 GLY A C 1
ATOM 655 O O . GLY A 1 85 ? -12.899 -5.434 14.450 1.00 76.88 85 GLY A O 1
ATOM 656 N N . GLU A 1 86 ? -12.073 -5.076 12.382 1.00 73.06 86 GLU A N 1
ATOM 657 C CA . GLU A 1 86 ? -13.178 -5.714 11.653 1.00 73.06 86 GLU A CA 1
ATOM 658 C C . GLU A 1 86 ? -12.889 -7.207 11.402 1.00 73.06 86 GLU A C 1
ATOM 660 O O . GLU A 1 86 ? -11.871 -7.728 11.860 1.00 73.06 86 GLU A O 1
ATOM 665 N N . GLU A 1 87 ? -13.829 -7.909 10.758 1.00 66.25 87 GLU A N 1
ATOM 666 C CA . GLU A 1 87 ? -13.791 -9.365 10.565 1.00 66.25 87 GLU A CA 1
ATOM 667 C C . GLU A 1 87 ? -12.442 -9.884 10.026 1.00 66.25 87 GLU A C 1
ATOM 669 O O . GLU A 1 87 ? -11.752 -9.190 9.271 1.00 66.25 87 GLU A O 1
ATOM 674 N N . PRO A 1 88 ? -12.043 -11.108 10.423 1.00 65.25 88 PRO A N 1
ATOM 675 C CA . PRO A 1 88 ? -10.762 -11.678 10.035 1.00 65.25 88 PRO A CA 1
ATOM 676 C C . PRO A 1 88 ? -10.679 -11.931 8.527 1.00 65.25 88 PRO A C 1
ATOM 678 O O . PRO A 1 88 ? -11.670 -12.247 7.872 1.00 65.25 88 PRO A O 1
ATOM 681 N N . VAL A 1 89 ? -9.452 -11.861 8.003 1.00 71.50 89 VAL A N 1
ATOM 682 C CA . VAL A 1 89 ? -9.133 -12.224 6.617 1.00 71.50 89 VAL A CA 1
ATOM 683 C C . VAL A 1 89 ? -9.543 -13.674 6.350 1.00 71.50 89 VAL A C 1
ATOM 685 O O . VAL A 1 89 ? -9.206 -14.584 7.111 1.00 71.50 89 VAL A O 1
ATOM 688 N N . THR A 1 90 ? -10.247 -13.886 5.248 1.00 77.88 90 THR A N 1
ATOM 689 C CA . THR A 1 90 ? -10.768 -15.174 4.790 1.00 77.88 90 THR A CA 1
ATOM 690 C C . THR A 1 90 ? -9.966 -15.711 3.603 1.00 77.88 90 THR A C 1
ATOM 692 O O . THR A 1 90 ? -9.236 -14.985 2.934 1.00 77.88 90 THR A O 1
ATOM 695 N N . LEU A 1 91 ? -10.147 -16.993 3.261 1.00 73.62 91 LEU A N 1
ATOM 696 C CA . LEU A 1 91 ? -9.527 -17.586 2.065 1.00 73.62 91 LEU A CA 1
ATOM 697 C C . LEU A 1 91 ? -9.968 -16.888 0.761 1.00 73.62 91 LEU A C 1
ATOM 699 O O . LEU A 1 91 ? -9.251 -16.929 -0.234 1.00 73.62 91 LEU A O 1
ATOM 703 N N . ARG A 1 92 ? -11.125 -16.211 0.760 1.00 80.44 92 ARG A N 1
ATOM 704 C CA . ARG A 1 92 ? -11.599 -15.429 -0.393 1.00 80.44 92 ARG A CA 1
ATOM 705 C C . ARG A 1 92 ? -10.717 -14.214 -0.661 1.00 80.44 92 ARG A C 1
ATOM 707 O O . ARG A 1 92 ? -10.586 -13.819 -1.814 1.00 80.44 92 ARG A O 1
ATOM 714 N N . ASP A 1 93 ? -10.050 -13.687 0.361 1.00 81.88 93 ASP A N 1
ATOM 715 C CA . ASP A 1 93 ? -9.140 -12.555 0.209 1.00 81.88 93 ASP A CA 1
ATOM 716 C C . ASP A 1 93 ? -7.855 -12.941 -0.542 1.00 81.88 93 ASP A C 1
ATOM 718 O O . ASP A 1 93 ? -7.193 -12.079 -1.119 1.00 81.88 93 ASP A O 1
ATOM 722 N N . ALA A 1 94 ? -7.537 -14.240 -0.645 1.00 81.75 94 ALA A N 1
ATOM 723 C CA . ALA A 1 94 ? -6.455 -14.725 -1.503 1.00 81.75 94 ALA A CA 1
ATOM 724 C C . ALA A 1 94 ? -6.716 -14.440 -2.995 1.00 81.75 94 ALA A C 1
ATOM 726 O O . ALA A 1 94 ? -5.767 -14.295 -3.767 1.00 81.75 94 ALA A O 1
ATOM 727 N N . LEU A 1 95 ? -7.985 -14.282 -3.405 1.00 87.81 95 LEU A N 1
ATOM 728 C CA . LEU A 1 95 ? -8.345 -13.901 -4.777 1.00 87.81 95 LEU A CA 1
ATOM 729 C C . LEU A 1 95 ? -7.817 -12.511 -5.147 1.00 87.81 95 LEU A C 1
ATOM 731 O O . LEU A 1 95 ? -7.594 -12.238 -6.325 1.00 87.81 95 LEU A O 1
ATOM 735 N N . HIS A 1 96 ? -7.537 -11.649 -4.167 1.00 86.69 96 HIS A N 1
ATOM 736 C CA . HIS A 1 96 ? -6.907 -10.357 -4.425 1.00 86.69 96 HIS A CA 1
ATOM 737 C C . HIS A 1 96 ? -5.458 -10.483 -4.934 1.00 86.69 96 HIS A C 1
ATOM 739 O O . HIS A 1 96 ? -4.925 -9.509 -5.464 1.00 86.69 96 HIS A O 1
ATOM 745 N N . GLY A 1 97 ? -4.844 -11.670 -4.834 1.00 87.06 97 GLY A N 1
ATOM 746 C CA . GLY A 1 97 ? -3.557 -12.004 -5.449 1.00 87.06 97 GLY A CA 1
ATOM 747 C C . GLY A 1 97 ? -3.638 -12.419 -6.926 1.00 87.06 97 GLY A C 1
ATOM 748 O O . GLY A 1 97 ? -2.603 -12.481 -7.585 1.00 87.06 97 GLY A O 1
ATOM 749 N N . LEU A 1 98 ? -4.834 -12.659 -7.485 1.00 89.75 98 LEU A N 1
ATOM 750 C CA . LEU A 1 98 ? -4.997 -13.037 -8.899 1.00 89.75 98 LEU A CA 1
ATOM 751 C C . LEU A 1 98 ? -4.358 -12.042 -9.885 1.00 89.75 98 LEU A C 1
ATOM 753 O O . LEU A 1 98 ? -3.695 -12.508 -10.812 1.00 89.75 98 LEU A O 1
ATOM 757 N N . PRO A 1 99 ? -4.473 -10.708 -9.711 1.00 90.94 99 PRO A N 1
ATOM 758 C CA . PRO A 1 99 ? -3.825 -9.755 -10.611 1.00 90.94 99 PRO A CA 1
ATOM 759 C C . PRO A 1 99 ? -2.298 -9.909 -10.680 1.00 90.94 99 PRO A C 1
ATOM 761 O O . PRO A 1 99 ? -1.724 -9.712 -11.745 1.00 90.94 99 PRO A O 1
ATOM 764 N N . VAL A 1 100 ? -1.647 -10.334 -9.590 1.00 91.88 100 VAL A N 1
ATOM 765 C CA . VAL A 1 100 ? -0.202 -10.629 -9.579 1.00 91.88 100 VAL A CA 1
ATOM 766 C C . VAL A 1 100 ? 0.102 -11.825 -10.475 1.00 91.88 100 VAL A C 1
ATOM 768 O O . VAL A 1 100 ? 1.035 -11.774 -11.267 1.00 91.88 100 VAL A O 1
ATOM 771 N N . LEU A 1 101 ? -0.696 -12.894 -10.385 1.00 91.00 101 LEU A N 1
ATOM 772 C CA . LEU A 1 101 ? -0.516 -14.088 -11.214 1.00 91.00 101 LEU A CA 1
ATOM 773 C C . LEU A 1 101 ? -0.756 -13.782 -12.695 1.00 91.00 101 LEU A C 1
ATOM 775 O O . LEU A 1 101 ? 0.033 -14.198 -13.537 1.00 91.00 101 LEU A O 1
ATOM 779 N N . VAL A 1 102 ? -1.807 -13.021 -13.012 1.00 89.44 102 VAL A N 1
ATOM 780 C CA . VAL A 1 102 ? -2.100 -12.591 -14.389 1.00 89.44 102 VAL A CA 1
ATOM 781 C C . VAL A 1 102 ? -0.968 -11.721 -14.936 1.00 89.44 102 VAL A C 1
ATOM 783 O O . VAL A 1 102 ? -0.495 -11.967 -16.046 1.00 89.44 102 VAL A O 1
ATOM 786 N N . GLY A 1 103 ? -0.490 -10.755 -14.145 1.00 86.44 103 GLY A N 1
ATOM 787 C CA . GLY A 1 103 ? 0.672 -9.940 -14.492 1.00 86.44 103 GLY A CA 1
ATOM 788 C C . GLY A 1 103 ? 1.919 -10.794 -14.723 1.00 86.44 103 GLY A C 1
ATOM 789 O O . GLY A 1 103 ? 2.583 -10.637 -15.738 1.00 86.44 103 GLY A O 1
ATOM 790 N N . ALA A 1 104 ? 2.203 -11.754 -13.841 1.00 87.50 104 ALA A N 1
ATOM 791 C CA . ALA A 1 104 ? 3.357 -12.643 -13.967 1.00 87.50 104 ALA A CA 1
ATOM 792 C C . ALA A 1 104 ? 3.288 -13.523 -15.223 1.00 87.50 104 ALA A C 1
ATOM 794 O O . ALA A 1 104 ? 4.288 -13.662 -15.921 1.00 87.50 104 ALA A O 1
ATOM 795 N N . VAL A 1 105 ? 2.110 -14.064 -15.555 1.00 88.12 105 VAL A N 1
ATOM 796 C CA . VAL A 1 105 ? 1.902 -14.838 -16.789 1.00 88.12 105 VAL A CA 1
ATOM 797 C C . VAL A 1 105 ? 2.115 -13.969 -18.029 1.00 88.12 105 VAL A C 1
ATOM 799 O O . VAL A 1 105 ? 2.770 -14.404 -18.974 1.00 88.12 105 VAL A O 1
ATOM 802 N N . ASN A 1 106 ? 1.622 -12.729 -18.021 1.00 83.94 106 ASN A N 1
ATOM 803 C CA . ASN A 1 106 ? 1.841 -11.787 -19.120 1.00 83.94 106 ASN A CA 1
ATOM 804 C C . ASN A 1 106 ? 3.328 -11.431 -19.316 1.00 83.94 106 ASN A C 1
ATOM 806 O O . ASN A 1 106 ? 3.735 -11.159 -20.441 1.00 83.94 106 ASN A O 1
ATOM 810 N N . GLN A 1 107 ? 4.142 -11.502 -18.258 1.00 81.12 107 GLN A N 1
ATOM 811 C CA . GLN A 1 107 ? 5.582 -11.235 -18.315 1.00 81.12 107 GLN A CA 1
ATOM 812 C C . GLN A 1 107 ? 6.426 -12.425 -18.820 1.00 81.12 107 GLN A C 1
ATOM 814 O O . GLN A 1 107 ? 7.607 -12.250 -19.120 1.00 81.12 107 GLN A O 1
ATOM 819 N N . ILE A 1 108 ? 5.848 -13.627 -18.974 1.00 83.50 108 ILE A N 1
ATOM 820 C CA . ILE A 1 108 ? 6.579 -14.835 -19.412 1.00 83.50 108 ILE A CA 1
ATOM 821 C C . ILE A 1 108 ? 7.296 -14.654 -20.765 1.00 83.50 108 ILE A C 1
ATOM 823 O O . ILE A 1 108 ? 8.465 -15.037 -20.849 1.00 83.50 108 ILE A O 1
ATOM 827 N N . PRO A 1 109 ? 6.680 -14.077 -21.819 1.00 81.06 109 PRO A N 1
ATOM 828 C CA . PRO A 1 109 ? 7.366 -13.883 -23.098 1.00 81.06 109 PRO A CA 1
ATOM 829 C C . PRO A 1 109 ? 8.596 -12.974 -22.976 1.00 81.06 109 PRO A C 1
ATOM 831 O O . PRO A 1 109 ? 9.648 -13.286 -23.526 1.00 81.06 109 PRO A O 1
ATOM 834 N N . TYR A 1 110 ? 8.496 -11.897 -22.190 1.00 77.38 110 TYR A N 1
ATOM 835 C CA . TYR A 1 110 ? 9.604 -10.970 -21.945 1.00 77.38 110 TYR A CA 1
ATOM 836 C C . TYR A 1 110 ? 10.729 -11.625 -21.135 1.00 77.38 110 TYR A C 1
ATOM 838 O O . TYR A 1 110 ? 11.906 -11.458 -21.451 1.00 77.38 110 TYR A O 1
ATOM 846 N N . TYR A 1 111 ? 10.369 -12.441 -20.140 1.00 78.62 111 TYR A N 1
ATOM 847 C CA . TYR A 1 111 ? 11.313 -13.248 -19.368 1.00 78.62 111 TYR A CA 1
ATOM 848 C C . TYR A 1 111 ? 12.064 -14.260 -20.251 1.00 78.62 111 TYR A C 1
ATOM 850 O O . TYR A 1 111 ? 13.283 -14.405 -20.142 1.00 78.62 111 TYR A O 1
ATOM 858 N N . TYR A 1 112 ? 11.351 -14.944 -21.149 1.00 80.12 112 TYR A N 1
ATOM 859 C CA . TYR A 1 112 ? 11.943 -15.891 -22.094 1.00 80.12 112 TYR A CA 1
ATOM 860 C C . TYR A 1 112 ? 12.903 -15.201 -23.074 1.00 80.12 112 TYR A C 1
ATOM 862 O O . TYR A 1 112 ? 14.025 -15.671 -23.278 1.00 80.12 112 TYR A O 1
ATOM 870 N N . ASP A 1 113 ? 12.503 -14.058 -23.632 1.00 75.94 113 ASP A N 1
ATOM 871 C CA . ASP A 1 113 ? 13.356 -13.244 -24.504 1.00 75.94 113 ASP A CA 1
ATOM 872 C C . ASP A 1 113 ? 14.628 -12.777 -23.776 1.00 75.94 113 ASP A C 1
ATOM 874 O O . ASP A 1 113 ? 15.723 -12.815 -24.346 1.00 75.94 113 ASP A O 1
ATOM 878 N N . ALA A 1 114 ? 14.509 -12.398 -22.499 1.00 75.12 114 ALA A N 1
ATOM 879 C CA . ALA A 1 114 ? 15.645 -11.990 -21.679 1.00 75.12 114 ALA A CA 1
ATOM 880 C C . ALA A 1 114 ? 16.683 -13.094 -21.488 1.00 75.12 114 ALA A C 1
ATOM 882 O O . ALA A 1 114 ? 17.885 -12.829 -21.567 1.00 75.12 114 ALA A O 1
ATOM 883 N N . LEU A 1 115 ? 16.225 -14.330 -21.292 1.00 77.94 115 LEU A N 1
ATOM 884 C CA . LEU A 1 115 ? 17.094 -15.495 -21.150 1.00 77.94 115 LEU A CA 1
ATOM 885 C C . LEU A 1 115 ? 17.748 -15.934 -22.465 1.00 77.94 115 LEU A C 1
ATOM 887 O O . LEU A 1 115 ? 18.844 -16.489 -22.436 1.00 77.94 115 LEU A O 1
ATOM 891 N N . THR A 1 116 ? 17.080 -15.728 -23.601 1.00 79.06 116 THR A N 1
ATOM 892 C CA . THR A 1 116 ? 17.486 -16.323 -24.886 1.00 79.06 116 THR A CA 1
ATOM 893 C C . THR A 1 116 ? 18.256 -15.369 -25.791 1.00 79.06 116 THR A C 1
ATOM 895 O O . THR A 1 116 ? 19.270 -15.759 -26.366 1.00 79.06 116 THR A O 1
ATOM 898 N N . VAL A 1 117 ? 17.804 -14.120 -25.920 1.00 73.25 117 VAL A N 1
ATOM 899 C CA . VAL A 1 117 ? 18.401 -13.126 -26.832 1.00 73.25 117 VAL A CA 1
ATOM 900 C C . VAL A 1 117 ? 19.383 -12.202 -26.094 1.00 73.25 117 VAL A C 1
ATOM 902 O O . VAL A 1 117 ? 20.224 -11.541 -26.709 1.00 73.25 117 VAL A O 1
ATOM 905 N N . GLY A 1 118 ? 19.308 -12.171 -24.760 1.00 67.38 118 GLY A N 1
ATOM 906 C CA . GLY A 1 118 ? 20.111 -11.300 -23.907 1.00 67.38 118 GLY A CA 1
ATOM 907 C C . GLY A 1 118 ? 19.758 -9.812 -24.048 1.00 67.38 118 GLY A C 1
ATOM 908 O O . GLY A 1 118 ? 18.937 -9.400 -24.869 1.00 67.38 118 GLY A O 1
ATOM 909 N N . ALA A 1 119 ? 20.414 -8.967 -23.245 1.00 61.72 119 ALA A N 1
ATOM 910 C CA . ALA A 1 119 ? 20.078 -7.542 -23.105 1.00 61.72 119 ALA A CA 1
ATOM 911 C C . ALA A 1 119 ? 20.055 -6.747 -24.432 1.00 61.72 119 ALA A C 1
ATOM 913 O O . ALA A 1 119 ? 19.261 -5.822 -24.588 1.00 61.72 119 ALA A O 1
ATOM 914 N N . ARG A 1 120 ? 20.898 -7.113 -25.411 1.00 58.88 120 ARG A N 1
ATOM 915 C CA . ARG A 1 120 ? 21.001 -6.414 -26.709 1.00 58.88 120 ARG A CA 1
ATOM 916 C C . ARG A 1 120 ? 19.809 -6.666 -27.639 1.00 58.88 120 ARG A C 1
ATOM 918 O O . ARG A 1 120 ? 19.501 -5.796 -28.446 1.00 58.88 120 ARG A O 1
ATOM 925 N N . GLY A 1 121 ? 19.135 -7.813 -27.521 1.00 60.12 121 GLY A N 1
ATOM 926 C CA . GLY A 1 121 ? 17.930 -8.126 -28.299 1.00 60.12 121 GLY A CA 1
ATOM 92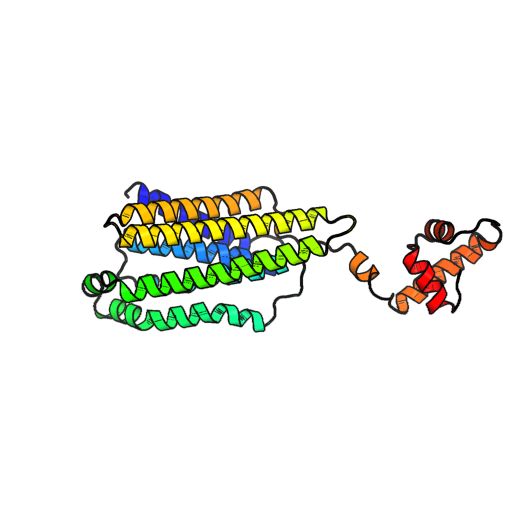7 C C . GLY A 1 121 ? 16.638 -7.560 -27.710 1.00 60.12 121 GLY A C 1
ATOM 928 O O . GLY A 1 121 ? 15.663 -7.367 -28.432 1.00 60.12 121 GLY A O 1
ATOM 929 N N . LEU A 1 122 ? 16.647 -7.256 -26.410 1.00 62.00 122 LEU A N 1
ATOM 930 C CA . LEU A 1 122 ? 15.525 -6.658 -25.686 1.00 62.00 122 LEU A CA 1
ATOM 931 C C . LEU A 1 122 ? 15.409 -5.148 -25.890 1.00 62.00 122 LEU A C 1
ATOM 933 O O . LEU A 1 122 ? 14.297 -4.633 -25.845 1.00 62.00 122 LEU A O 1
ATOM 937 N N . ALA A 1 123 ? 16.519 -4.438 -26.127 1.00 57.12 123 ALA A N 1
ATOM 938 C CA . ALA A 1 123 ? 16.527 -2.975 -26.214 1.00 57.12 123 ALA A CA 1
ATOM 939 C C . ALA A 1 123 ? 15.469 -2.405 -27.190 1.00 57.12 123 ALA A C 1
ATOM 941 O O . ALA A 1 123 ? 14.723 -1.520 -26.777 1.00 57.12 123 ALA A O 1
ATOM 942 N N . PRO A 1 124 ? 15.282 -2.938 -28.419 1.00 53.88 124 PRO A N 1
ATOM 943 C CA . PRO A 1 124 ? 14.234 -2.460 -29.323 1.00 53.88 124 PRO A CA 1
ATOM 944 C C . PRO A 1 124 ? 12.809 -2.783 -28.854 1.00 53.88 124 PRO A C 1
ATOM 946 O O . PRO A 1 124 ? 11.898 -2.040 -29.187 1.00 53.88 124 PRO A O 1
ATOM 949 N N . ARG A 1 125 ? 12.594 -3.873 -28.100 1.00 53.72 125 ARG A N 1
ATOM 950 C CA . ARG A 1 125 ? 11.264 -4.312 -27.624 1.00 53.72 125 ARG A CA 1
ATOM 951 C C . ARG A 1 125 ? 10.848 -3.646 -26.314 1.00 53.72 125 ARG A C 1
ATOM 953 O O . ARG A 1 125 ? 9.671 -3.359 -26.149 1.00 53.72 125 ARG A O 1
ATOM 960 N N . LEU A 1 126 ? 11.802 -3.341 -25.436 1.00 55.12 126 LEU A N 1
ATOM 961 C CA . LEU A 1 126 ? 11.609 -2.457 -24.281 1.00 55.12 126 LEU A CA 1
ATOM 962 C C . LEU A 1 126 ? 11.319 -1.012 -24.727 1.00 55.12 126 LEU A C 1
ATOM 964 O O . LEU A 1 126 ? 10.613 -0.287 -24.036 1.00 55.12 126 LEU A O 1
ATOM 968 N N . LEU A 1 127 ? 11.815 -0.619 -25.908 1.00 48.00 127 LEU A N 1
ATOM 969 C CA . LEU A 1 127 ? 11.471 0.632 -26.589 1.00 48.00 127 LEU A CA 1
ATOM 970 C C . LEU A 1 127 ? 10.093 0.603 -27.277 1.00 48.00 127 LEU A C 1
ATOM 972 O O . LEU A 1 127 ? 9.617 1.673 -27.648 1.00 48.00 127 LEU A O 1
ATOM 976 N N . VAL A 1 128 ? 9.444 -0.563 -27.463 1.00 46.97 128 VAL A N 1
ATOM 977 C CA . VAL A 1 128 ? 8.069 -0.639 -27.995 1.00 46.97 128 VAL A CA 1
ATOM 978 C C . VAL A 1 128 ? 7.075 -0.476 -26.834 1.00 46.97 128 VAL A C 1
ATOM 980 O O . VAL A 1 128 ? 6.889 -1.395 -26.035 1.00 46.97 128 VAL A O 1
ATOM 983 N N . PRO A 1 129 ? 6.380 0.669 -26.752 1.00 52.09 129 PRO A N 1
ATOM 984 C CA . PRO A 1 129 ? 5.636 1.112 -25.574 1.00 52.09 129 PRO A CA 1
ATOM 985 C C . PRO A 1 129 ? 4.259 0.444 -25.393 1.00 52.09 129 PRO A C 1
ATOM 987 O O . PRO A 1 129 ? 3.438 0.940 -24.636 1.00 52.09 129 PRO A O 1
ATOM 990 N N . LEU A 1 130 ? 3.936 -0.658 -26.073 1.00 45.97 130 LEU A N 1
ATOM 991 C CA . LEU A 1 130 ? 2.565 -1.190 -26.006 1.00 45.97 130 LEU A CA 1
ATOM 992 C C . LEU A 1 130 ? 2.319 -1.987 -24.709 1.00 45.97 130 LEU A C 1
ATOM 994 O O . LEU A 1 130 ? 1.430 -1.638 -23.943 1.00 45.97 130 LEU A O 1
ATOM 998 N N . GLY A 1 131 ? 3.177 -2.952 -24.356 1.00 58.22 131 GLY A N 1
ATOM 999 C CA . GLY A 1 131 ? 2.928 -3.813 -23.183 1.00 58.22 131 GLY A CA 1
ATOM 1000 C C . GLY A 1 131 ? 3.116 -3.143 -21.810 1.00 58.22 131 GLY A C 1
ATOM 1001 O O . GLY A 1 131 ? 2.369 -3.422 -20.872 1.00 58.22 131 GLY A O 1
ATOM 1002 N N . GLY A 1 132 ? 4.095 -2.240 -21.667 1.00 67.31 132 GLY A N 1
ATOM 1003 C CA . GLY A 1 132 ? 4.423 -1.621 -20.372 1.00 67.31 132 GLY A CA 1
ATOM 1004 C C . GLY A 1 132 ? 3.391 -0.591 -19.896 1.00 67.31 132 GLY A C 1
ATOM 1005 O O . GLY A 1 132 ? 3.015 -0.572 -18.724 1.00 67.31 132 GLY A O 1
ATOM 1006 N N . TYR A 1 133 ? 2.883 0.242 -20.809 1.00 74.44 133 TYR A N 1
ATOM 1007 C CA . TYR A 1 133 ? 1.914 1.290 -20.476 1.00 74.44 133 TYR A CA 1
ATOM 1008 C C . TYR A 1 133 ? 0.519 0.724 -20.193 1.00 74.44 133 TYR A C 1
ATOM 1010 O O . TYR A 1 133 ? -0.178 1.222 -19.305 1.00 74.44 133 TYR A O 1
ATOM 1018 N N . GLU A 1 134 ? 0.118 -0.333 -20.901 1.00 78.38 134 GLU A N 1
ATOM 1019 C CA . GLU A 1 134 ? -1.128 -1.062 -20.641 1.00 78.38 134 GLU A CA 1
ATOM 1020 C C . GLU A 1 134 ? -1.119 -1.657 -19.231 1.00 78.38 134 GLU A C 1
ATOM 1022 O O . GLU A 1 134 ? -2.037 -1.416 -18.443 1.0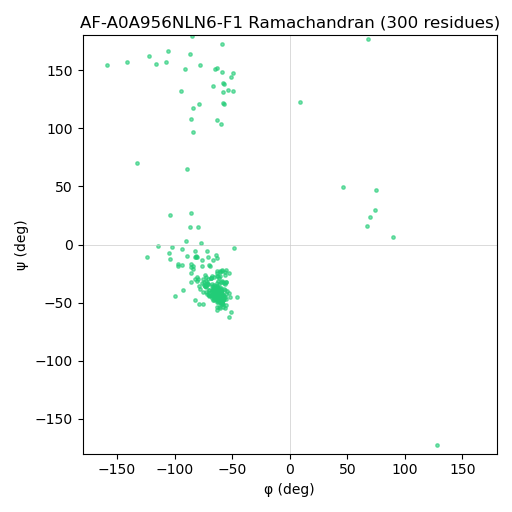0 78.38 134 GLU A O 1
ATOM 1027 N N . MET A 1 135 ? -0.038 -2.357 -18.874 1.00 79.38 135 MET A N 1
ATOM 1028 C CA . MET A 1 135 ? 0.127 -2.933 -17.542 1.00 79.38 135 MET A CA 1
ATOM 1029 C C . MET A 1 135 ? 0.166 -1.874 -16.438 1.00 79.38 135 MET A C 1
ATOM 1031 O O . MET A 1 135 ? -0.473 -2.054 -15.399 1.00 79.38 135 MET A O 1
ATOM 1035 N N . MET A 1 136 ? 0.811 -0.733 -16.688 1.00 82.88 136 MET A N 1
ATOM 1036 C CA . MET A 1 136 ? 0.810 0.405 -15.763 1.00 82.88 136 MET A CA 1
ATOM 1037 C C . MET A 1 136 ? -0.577 0.984 -15.579 1.00 82.88 136 MET A C 1
ATOM 1039 O O . MET A 1 136 ? -1.005 1.218 -14.450 1.00 82.88 136 MET A O 1
ATOM 1043 N N . THR A 1 137 ? -1.317 1.147 -16.667 1.00 85.50 137 THR A N 1
ATOM 1044 C CA . THR A 1 137 ? -2.693 1.635 -16.617 1.00 85.50 137 THR A CA 1
ATOM 1045 C C . THR A 1 137 ? -3.575 0.682 -15.810 1.00 85.50 137 THR A C 1
ATOM 1047 O O . THR A 1 137 ? 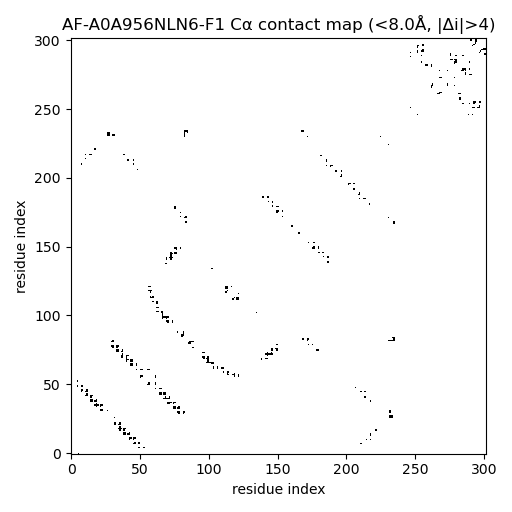-4.311 1.127 -14.927 1.00 85.50 137 THR A O 1
ATOM 1050 N N . LEU A 1 138 ? -3.457 -0.630 -16.039 1.00 88.56 138 LEU A N 1
ATOM 1051 C CA . LEU A 1 138 ? -4.186 -1.654 -15.285 1.00 88.56 138 LEU A CA 1
ATOM 1052 C C . LEU A 1 138 ? -3.821 -1.647 -13.797 1.00 88.56 138 LEU A C 1
ATOM 1054 O O . LEU A 1 138 ? -4.716 -1.707 -12.950 1.00 88.56 138 LEU A O 1
ATOM 1058 N N . HIS A 1 139 ? -2.533 -1.533 -13.469 1.00 91.06 139 HIS A N 1
ATOM 1059 C CA . HIS A 1 139 ? -2.061 -1.404 -12.093 1.00 91.06 139 HIS A CA 1
ATOM 1060 C C . HIS A 1 139 ? -2.652 -0.162 -11.407 1.00 91.06 139 HIS A C 1
ATOM 1062 O O . HIS A 1 139 ? -3.233 -0.277 -10.326 1.00 91.06 139 HIS A O 1
ATOM 1068 N N . LEU A 1 140 ? -2.586 1.010 -12.046 1.00 93.31 140 LEU A N 1
ATOM 1069 C CA . LEU A 1 140 ? -3.119 2.260 -11.492 1.00 93.31 140 LEU A CA 1
ATOM 1070 C C . LEU A 1 140 ? -4.642 2.213 -11.310 1.00 93.31 140 LEU A C 1
ATOM 1072 O O . LEU A 1 140 ? -5.153 2.665 -10.281 1.00 93.31 140 LEU A O 1
ATOM 1076 N N . MET A 1 141 ? -5.372 1.631 -12.266 1.00 93.56 141 MET A N 1
ATOM 1077 C CA . MET A 1 141 ? -6.817 1.410 -12.145 1.00 93.56 141 MET A CA 1
ATOM 1078 C C . MET A 1 141 ? -7.139 0.494 -10.959 1.00 93.56 141 MET A C 1
ATOM 1080 O O . MET A 1 141 ? -8.007 0.817 -10.144 1.00 93.56 141 MET A O 1
ATOM 1084 N N . GLN A 1 142 ? -6.420 -0.623 -10.826 1.00 95.12 142 GLN A N 1
ATOM 1085 C CA . GLN A 1 142 ? -6.600 -1.579 -9.735 1.00 95.12 142 GLN A CA 1
ATOM 1086 C C . GLN A 1 142 ? -6.289 -0.946 -8.373 1.00 95.12 142 GLN A C 1
ATOM 1088 O O . GLN A 1 142 ? -7.108 -1.042 -7.454 1.00 95.12 142 GLN A O 1
ATOM 1093 N N . LEU A 1 143 ? -5.172 -0.228 -8.248 1.00 96.38 143 LEU A N 1
ATOM 1094 C CA . LEU A 1 143 ? -4.824 0.520 -7.042 1.00 96.38 143 LEU A CA 1
ATOM 1095 C C . LEU A 1 143 ? -5.904 1.562 -6.700 1.00 96.38 143 LEU A C 1
ATOM 1097 O O . LEU A 1 143 ? -6.322 1.657 -5.543 1.00 96.38 143 LEU A O 1
ATOM 1101 N N . GLY A 1 144 ? -6.425 2.274 -7.704 1.00 97.25 144 GLY A N 1
ATOM 1102 C CA . GLY A 1 144 ? -7.519 3.235 -7.553 1.00 97.25 144 GLY A CA 1
ATOM 1103 C C . GLY A 1 144 ? -8.799 2.609 -6.993 1.00 97.25 144 GLY A C 1
ATOM 1104 O O . GLY A 1 144 ? -9.409 3.169 -6.079 1.00 97.25 144 GLY A O 1
ATOM 1105 N N . VAL A 1 145 ? -9.175 1.414 -7.463 1.00 96.38 145 VAL A N 1
ATOM 1106 C CA . VAL A 1 145 ? -10.315 0.658 -6.913 1.00 96.38 145 VAL A CA 1
ATOM 1107 C C . VAL A 1 145 ? -10.122 0.395 -5.419 1.00 96.38 145 VAL A C 1
ATOM 1109 O O . VAL A 1 145 ? -11.030 0.672 -4.634 1.00 96.38 145 VAL A O 1
ATOM 1112 N N . TYR A 1 146 ? -8.947 -0.071 -4.990 1.00 96.44 146 TYR A N 1
ATOM 1113 C CA . TYR A 1 146 ? -8.705 -0.359 -3.572 1.00 96.44 146 TYR A CA 1
ATOM 1114 C C . TYR A 1 146 ? -8.612 0.895 -2.698 1.00 96.44 146 TYR A C 1
ATOM 1116 O O . TYR A 1 146 ? -9.102 0.878 -1.567 1.00 96.44 146 TYR A O 1
ATOM 1124 N N . VAL A 1 147 ? -8.080 2.005 -3.218 1.00 97.12 147 VAL A N 1
ATOM 1125 C CA . VAL A 1 147 ? -8.139 3.311 -2.537 1.00 97.12 147 VAL A CA 1
ATOM 1126 C C . VAL A 1 147 ? -9.597 3.738 -2.320 1.00 97.12 147 VAL A C 1
ATOM 1128 O O . VAL A 1 147 ? -9.963 4.160 -1.219 1.00 97.12 147 VAL A O 1
ATOM 1131 N N . LEU A 1 148 ? -10.463 3.572 -3.326 1.00 96.44 148 LEU A N 1
ATOM 1132 C CA . LEU A 1 148 ? -11.895 3.864 -3.204 1.00 96.44 148 LEU A CA 1
ATOM 1133 C C . LEU A 1 148 ? -12.594 2.935 -2.203 1.00 96.44 148 LEU A C 1
ATOM 1135 O O . LEU A 1 148 ? -13.431 3.403 -1.426 1.00 96.44 148 LEU A O 1
ATOM 1139 N N . LEU A 1 149 ? -12.264 1.641 -2.193 1.00 93.69 149 LEU A N 1
ATOM 1140 C CA . LEU A 1 149 ? -12.801 0.685 -1.220 1.00 93.69 149 LEU A CA 1
ATOM 1141 C C . LEU A 1 149 ? -12.387 1.055 0.210 1.00 93.69 149 LEU A C 1
ATOM 1143 O O . LEU A 1 149 ? -13.255 1.150 1.083 1.00 93.69 149 LEU A O 1
ATOM 1147 N N . ALA A 1 150 ? -11.109 1.373 0.438 1.00 93.06 150 ALA A N 1
ATOM 1148 C CA . ALA A 1 150 ? -10.621 1.852 1.731 1.00 93.06 150 ALA A CA 1
ATOM 1149 C C . ALA A 1 150 ? -11.356 3.134 2.168 1.00 93.06 150 ALA A C 1
ATOM 1151 O O . ALA A 1 150 ? -11.839 3.225 3.298 1.00 93.06 150 ALA A O 1
ATOM 1152 N N . ALA A 1 151 ? -11.551 4.097 1.261 1.00 93.75 151 ALA A N 1
ATOM 1153 C CA . ALA A 1 151 ? -12.309 5.314 1.551 1.00 93.75 151 ALA A CA 1
ATOM 1154 C C . ALA A 1 151 ? -13.788 5.033 1.889 1.00 93.75 151 ALA A C 1
ATOM 1156 O O . ALA A 1 151 ? -14.346 5.657 2.798 1.00 93.75 151 ALA A O 1
ATOM 1157 N N . ARG A 1 152 ? -14.439 4.089 1.194 1.00 92.19 152 ARG A N 1
ATOM 1158 C CA . ARG A 1 152 ? -15.820 3.662 1.493 1.00 92.19 152 ARG A CA 1
ATOM 1159 C C . ARG A 1 152 ? -15.923 3.028 2.879 1.00 92.19 152 ARG A C 1
ATOM 1161 O O . ARG A 1 152 ? -16.844 3.376 3.618 1.00 92.19 152 ARG A O 1
ATOM 1168 N N . LEU A 1 153 ? -14.974 2.165 3.244 1.00 89.94 153 LEU A N 1
ATOM 1169 C CA . LEU A 1 153 ? -14.894 1.554 4.573 1.00 89.94 153 LEU A CA 1
ATOM 1170 C C . LEU A 1 153 ? -14.764 2.622 5.668 1.00 89.94 153 LEU A C 1
ATOM 1172 O O . LEU A 1 153 ? -15.546 2.637 6.619 1.00 89.94 153 LEU A O 1
ATOM 1176 N N . LEU A 1 154 ? -13.849 3.577 5.491 1.00 91.00 154 LEU A N 1
ATOM 1177 C CA . LEU A 1 154 ? -13.649 4.672 6.443 1.00 91.00 154 LEU A CA 1
ATOM 1178 C C . LEU A 1 154 ? -14.901 5.551 6.592 1.00 91.00 154 LEU A C 1
ATOM 1180 O O . LEU A 1 154 ? -15.295 5.880 7.711 1.00 91.00 154 LEU A O 1
ATOM 1184 N N . ARG A 1 155 ? -15.582 5.881 5.484 1.00 88.94 155 ARG A N 1
ATOM 1185 C CA . ARG A 1 155 ? -16.848 6.641 5.508 1.00 88.94 155 ARG A CA 1
ATOM 1186 C C . ARG A 1 155 ? -17.971 5.877 6.206 1.00 88.94 155 ARG A C 1
ATOM 1188 O O . ARG A 1 155 ? -18.728 6.481 6.965 1.00 88.94 155 ARG A O 1
ATOM 1195 N N . ARG A 1 156 ? -18.091 4.566 5.961 1.00 86.25 156 ARG A N 1
ATOM 1196 C CA . ARG A 1 156 ? -19.054 3.694 6.654 1.00 86.25 156 ARG A CA 1
ATOM 1197 C C . ARG A 1 156 ? -18.812 3.746 8.159 1.00 86.25 156 ARG A C 1
ATOM 1199 O O . ARG A 1 156 ? -19.758 3.953 8.915 1.00 86.25 156 ARG A O 1
ATOM 1206 N N . ARG A 1 157 ? -17.551 3.637 8.580 1.00 81.44 157 ARG A N 1
ATOM 1207 C CA . ARG A 1 157 ? -17.189 3.646 9.997 1.00 81.44 157 ARG A CA 1
ATOM 1208 C C . ARG A 1 157 ? -17.452 4.990 10.672 1.00 81.44 157 ARG A C 1
ATOM 1210 O O . ARG A 1 157 ? -18.059 5.014 11.738 1.00 81.44 157 ARG A O 1
ATOM 1217 N N . ALA A 1 158 ? -17.086 6.092 10.017 1.00 83.25 158 ALA A N 1
ATOM 1218 C CA . ALA A 1 158 ? -17.342 7.442 10.518 1.00 83.25 158 ALA A CA 1
ATOM 1219 C C . ALA A 1 158 ? -18.841 7.715 10.749 1.00 83.25 158 ALA A C 1
ATOM 1221 O O . ALA A 1 158 ? -19.200 8.434 11.671 1.00 83.25 158 ALA A O 1
ATOM 1222 N N . ARG A 1 159 ? -19.730 7.111 9.945 1.00 78.25 159 ARG A N 1
ATOM 1223 C CA . ARG A 1 159 ? -21.190 7.218 10.129 1.00 78.25 159 ARG A CA 1
ATOM 1224 C C . ARG A 1 159 ? -21.729 6.369 11.284 1.00 78.25 159 ARG A C 1
ATOM 1226 O O . ARG A 1 159 ? -22.752 6.725 11.858 1.00 78.25 159 ARG A O 1
ATOM 1233 N N . MET A 1 160 ? -21.084 5.241 11.588 1.00 71.31 160 MET A N 1
ATOM 1234 C CA . MET A 1 160 ? -21.523 4.299 12.628 1.00 71.31 160 MET A CA 1
ATOM 1235 C C . MET A 1 160 ? -21.024 4.664 14.033 1.00 71.31 160 MET A C 1
ATOM 1237 O O . MET A 1 160 ? -21.587 4.197 15.021 1.00 71.31 160 MET A O 1
ATOM 1241 N N . GLN A 1 161 ? -19.981 5.486 14.147 1.00 65.38 161 GLN A N 1
ATOM 1242 C CA . GLN A 1 161 ? -19.458 5.946 15.433 1.00 65.38 161 GLN A CA 1
ATOM 1243 C C . GLN A 1 161 ? -20.249 7.158 15.928 1.00 65.38 161 GLN A C 1
ATOM 1245 O O . GLN A 1 161 ? -19.988 8.286 15.520 1.00 65.38 161 GLN A O 1
ATOM 1250 N N . ARG A 1 162 ? -21.236 6.909 16.798 1.00 52.50 162 ARG A N 1
ATOM 1251 C CA . ARG A 1 162 ? -22.041 7.953 17.450 1.00 52.50 162 ARG A CA 1
ATOM 1252 C C . ARG A 1 162 ? -21.883 8.067 18.969 1.00 52.50 162 ARG A C 1
ATOM 1254 O O . ARG A 1 162 ? -22.480 8.986 19.493 1.00 52.50 162 ARG A O 1
ATOM 1261 N N . ASP A 1 163 ? -21.082 7.245 19.662 1.00 46.91 163 ASP A N 1
ATOM 1262 C CA . ASP A 1 163 ? -20.875 7.438 21.112 1.00 46.91 163 ASP A CA 1
ATOM 1263 C C . ASP A 1 163 ? -19.607 6.805 21.724 1.00 46.91 163 ASP A C 1
ATOM 1265 O O . ASP A 1 163 ? -19.056 5.832 21.202 1.00 46.91 163 ASP A O 1
ATOM 1269 N N . VAL A 1 164 ? -19.217 7.447 22.837 1.00 45.25 164 VAL A N 1
ATOM 1270 C CA . VAL A 1 164 ? -18.158 7.298 23.865 1.00 45.25 164 VAL A CA 1
ATOM 1271 C C . VAL A 1 164 ? -17.031 6.266 23.648 1.00 45.25 164 VAL A C 1
ATOM 1273 O O . VAL A 1 164 ? -17.244 5.061 23.558 1.00 45.25 164 VAL A O 1
ATOM 1276 N N . ASP A 1 165 ? -15.808 6.813 23.676 1.00 54.03 165 ASP A N 1
ATOM 1277 C CA . ASP A 1 165 ? -14.473 6.188 23.671 1.00 54.03 165 ASP A CA 1
ATOM 1278 C C . ASP A 1 165 ? -13.957 5.608 22.335 1.00 54.03 165 ASP A C 1
ATOM 1280 O O . ASP A 1 165 ? -13.419 4.508 22.233 1.00 54.03 165 ASP A O 1
ATOM 1284 N N . SER A 1 166 ? -14.103 6.395 21.262 1.00 64.19 166 SER A N 1
ATOM 1285 C CA . SER A 1 166 ? -13.615 6.054 19.911 1.00 64.19 166 SER A CA 1
ATOM 1286 C C . SER A 1 166 ? -12.180 6.523 19.605 1.00 64.19 166 SER A C 1
ATOM 1288 O O . SER A 1 166 ? -11.714 6.321 18.483 1.00 64.19 166 SER A O 1
ATOM 1290 N N . GLY A 1 167 ? -11.464 7.135 20.557 1.00 73.75 167 GLY A N 1
ATOM 1291 C CA . GLY A 1 167 ? -10.181 7.823 20.322 1.00 73.75 167 GLY A CA 1
ATOM 1292 C C . GLY A 1 167 ? -9.133 6.994 19.557 1.00 73.75 167 GLY A C 1
ATOM 1293 O O . GLY A 1 167 ? -8.755 7.386 18.449 1.00 73.75 167 GLY A O 1
ATOM 1294 N N . PRO A 1 168 ? -8.726 5.809 20.059 1.00 80.56 168 PRO A N 1
ATOM 1295 C CA . PRO A 1 168 ? -7.716 4.970 19.399 1.00 80.56 168 PRO A CA 1
ATOM 1296 C C . PRO A 1 168 ? -8.138 4.474 18.010 1.00 80.56 168 PRO A C 1
ATOM 1298 O O . PRO A 1 168 ? -7.314 4.266 17.120 1.00 80.56 168 PRO A O 1
ATOM 1301 N N . ILE A 1 169 ? -9.440 4.269 17.810 1.00 83.50 169 ILE A N 1
ATOM 1302 C CA . ILE A 1 169 ? -9.989 3.809 16.537 1.00 83.50 169 ILE A CA 1
ATOM 1303 C C . ILE A 1 169 ? -10.006 4.945 15.507 1.00 83.50 169 ILE A C 1
ATOM 1305 O O . ILE A 1 169 ? -9.695 4.712 14.337 1.00 83.50 169 ILE A O 1
ATOM 1309 N N . VAL A 1 170 ? -10.367 6.159 15.928 1.00 85.81 170 VAL A N 1
ATOM 1310 C CA . VAL A 1 170 ? -10.368 7.352 15.071 1.00 85.81 170 VAL A CA 1
ATOM 1311 C C . VAL A 1 170 ? -8.951 7.662 14.601 1.00 85.81 170 VAL A C 1
ATOM 1313 O O . VAL A 1 170 ? -8.748 7.878 13.408 1.00 85.81 170 VAL A O 1
ATOM 1316 N N . GLU A 1 171 ? -7.964 7.597 15.496 1.00 88.25 171 GLU A N 1
ATOM 1317 C CA . GLU A 1 171 ? -6.552 7.801 15.151 1.00 88.25 171 GLU A CA 1
ATOM 1318 C C . GLU A 1 171 ? -6.080 6.805 14.076 1.00 88.25 171 GLU A C 1
ATOM 1320 O O . GLU A 1 171 ? -5.500 7.188 13.054 1.00 88.25 171 GLU A O 1
ATOM 1325 N N . ARG A 1 172 ? -6.408 5.520 14.253 1.00 90.50 172 ARG A N 1
ATOM 1326 C CA . ARG A 1 172 ? -6.118 4.465 13.272 1.00 90.50 172 ARG A CA 1
ATOM 1327 C C . ARG A 1 172 ? -6.822 4.696 11.940 1.00 90.50 172 ARG A C 1
ATOM 1329 O O . ARG A 1 172 ? -6.202 4.552 10.889 1.00 90.50 172 ARG A O 1
ATOM 1336 N N . ALA A 1 173 ? -8.095 5.085 11.964 1.00 91.31 173 ALA A N 1
ATOM 1337 C CA . ALA A 1 173 ? -8.853 5.408 10.758 1.00 91.31 173 ALA A CA 1
ATOM 1338 C C . ALA A 1 173 ? -8.236 6.598 10.004 1.00 91.31 173 ALA A C 1
ATOM 1340 O O . ALA A 1 173 ? -8.097 6.545 8.783 1.00 91.31 173 ALA A O 1
ATOM 1341 N N . GLN A 1 174 ? -7.799 7.638 10.719 1.00 92.19 174 GLN A N 1
ATOM 1342 C CA . GLN A 1 174 ? -7.084 8.780 10.144 1.00 92.19 174 GLN A CA 1
ATOM 1343 C C . GLN A 1 174 ? -5.715 8.384 9.580 1.00 92.19 174 GLN A C 1
ATOM 1345 O O . GLN A 1 174 ? -5.270 8.949 8.581 1.00 92.19 174 GLN A O 1
ATOM 1350 N N . TRP A 1 175 ? -5.019 7.427 10.194 1.00 95.06 175 TRP A N 1
ATOM 1351 C CA . TRP A 1 175 ? -3.775 6.894 9.642 1.00 95.06 175 TRP A CA 1
ATOM 1352 C C . TRP A 1 175 ? -4.011 6.129 8.331 1.00 95.06 175 TRP A C 1
ATOM 1354 O O . TRP A 1 175 ? -3.369 6.448 7.331 1.00 95.06 175 TRP A O 1
ATOM 1364 N N . ILE A 1 176 ? -4.999 5.227 8.281 1.00 95.56 176 ILE A N 1
ATOM 1365 C CA . ILE A 1 176 ? -5.394 4.544 7.035 1.00 95.56 176 ILE A CA 1
ATOM 1366 C C . ILE A 1 176 ? -5.843 5.554 5.967 1.00 95.56 176 ILE A C 1
ATOM 1368 O O . ILE A 1 176 ? -5.472 5.417 4.803 1.00 95.56 176 ILE A O 1
ATOM 1372 N N . ALA A 1 177 ? -6.582 6.602 6.347 1.00 96.06 177 ALA A N 1
ATOM 1373 C CA . ALA A 1 177 ? -6.980 7.674 5.434 1.00 96.06 177 ALA A CA 1
ATOM 1374 C C . ALA A 1 177 ? -5.767 8.392 4.821 1.00 96.06 177 ALA A C 1
ATOM 1376 O O . ALA A 1 177 ? -5.748 8.641 3.617 1.00 96.06 177 ALA A O 1
ATOM 1377 N N . ARG A 1 178 ? -4.741 8.689 5.630 1.00 96.94 178 ARG A N 1
ATOM 1378 C CA . ARG A 1 178 ? -3.492 9.310 5.162 1.00 96.94 178 ARG A CA 1
ATOM 1379 C C . ARG A 1 178 ? -2.692 8.383 4.244 1.00 96.94 178 ARG A C 1
ATOM 1381 O O . ARG A 1 178 ? -2.173 8.859 3.241 1.00 96.94 178 ARG A O 1
ATOM 1388 N N . LEU A 1 179 ? -2.646 7.078 4.526 1.00 96.81 179 LEU A N 1
ATOM 1389 C CA . LEU A 1 179 ? -2.037 6.096 3.617 1.00 96.81 179 LEU A CA 1
ATOM 1390 C C . LEU A 1 179 ? -2.766 6.039 2.271 1.00 96.81 179 LEU A C 1
ATOM 1392 O O . LEU A 1 179 ? -2.128 6.116 1.223 1.00 96.81 179 LEU A O 1
ATOM 1396 N N . ALA A 1 180 ? -4.099 5.957 2.297 1.00 97.62 180 ALA A N 1
ATOM 1397 C CA . ALA A 1 180 ? -4.920 5.951 1.089 1.00 97.62 180 ALA A CA 1
ATOM 1398 C C . ALA A 1 180 ? -4.755 7.249 0.282 1.00 97.62 180 ALA A C 1
ATOM 1400 O O . ALA A 1 180 ? -4.657 7.196 -0.941 1.00 97.62 180 ALA A O 1
ATOM 1401 N N . ALA A 1 181 ? -4.671 8.403 0.954 1.00 97.50 181 ALA A N 1
ATOM 1402 C CA . ALA A 1 181 ? -4.398 9.687 0.314 1.00 97.50 181 ALA A CA 1
ATOM 1403 C C . ALA A 1 181 ? -2.993 9.736 -0.308 1.00 97.50 181 ALA A C 1
ATOM 1405 O O . ALA A 1 181 ? -2.856 10.194 -1.436 1.00 97.50 181 ALA A O 1
ATOM 1406 N N . GLY A 1 182 ? -1.966 9.219 0.375 1.00 96.94 182 GLY A N 1
ATOM 1407 C CA . GLY A 1 182 ? -0.611 9.119 -0.176 1.00 96.94 182 GLY A CA 1
ATOM 1408 C C . GLY A 1 182 ? -0.554 8.262 -1.444 1.00 96.94 182 GLY A C 1
ATOM 1409 O O . GLY A 1 182 ? 0.020 8.684 -2.445 1.00 96.94 182 GLY A O 1
ATOM 1410 N N . LEU A 1 183 ? -1.230 7.108 -1.446 1.00 97.00 183 LEU A N 1
ATOM 1411 C CA . LEU A 1 183 ? -1.357 6.265 -2.639 1.00 97.00 183 LEU A CA 1
ATOM 1412 C C . LEU A 1 183 ? -2.170 6.948 -3.747 1.00 97.00 183 LEU A C 1
ATOM 1414 O O . LEU A 1 183 ? -1.782 6.872 -4.907 1.00 97.00 183 LEU A O 1
ATOM 1418 N N . ALA A 1 184 ? -3.243 7.671 -3.415 1.00 97.50 184 ALA A N 1
ATOM 1419 C CA . ALA A 1 184 ? -3.988 8.466 -4.393 1.00 97.50 184 ALA A CA 1
ATOM 1420 C C . ALA A 1 184 ? -3.109 9.549 -5.043 1.00 97.50 184 ALA A C 1
ATOM 1422 O O . ALA A 1 184 ? -3.165 9.735 -6.256 1.00 97.50 184 ALA A O 1
ATOM 1423 N N . THR A 1 185 ? -2.262 10.221 -4.259 1.00 96.56 185 THR A N 1
ATOM 1424 C CA . THR A 1 185 ? -1.282 11.191 -4.767 1.00 96.56 185 THR A CA 1
ATOM 1425 C C . THR A 1 185 ? -0.286 10.528 -5.716 1.00 96.56 185 THR A C 1
ATOM 1427 O O . THR A 1 185 ? -0.034 11.071 -6.788 1.00 96.56 185 THR A O 1
ATOM 1430 N N . ILE A 1 186 ? 0.223 9.335 -5.377 1.00 94.75 186 ILE A N 1
ATOM 1431 C CA . ILE A 1 186 ? 1.088 8.551 -6.275 1.00 94.75 186 ILE A CA 1
ATOM 1432 C C . ILE A 1 186 ? 0.359 8.246 -7.590 1.00 94.75 186 ILE A C 1
ATOM 1434 O O . ILE A 1 186 ? 0.923 8.497 -8.650 1.00 94.75 186 ILE A O 1
ATOM 1438 N N . ILE A 1 187 ? -0.897 7.783 -7.546 1.00 95.81 187 ILE A N 1
ATOM 1439 C CA . ILE A 1 187 ? -1.691 7.504 -8.757 1.00 95.81 187 ILE A CA 1
ATOM 1440 C C . ILE A 1 187 ? -1.818 8.751 -9.634 1.00 95.81 187 ILE A C 1
ATOM 1442 O O . ILE A 1 187 ? -1.594 8.677 -10.840 1.00 95.81 187 ILE A O 1
ATOM 1446 N N . VAL A 1 188 ? -2.169 9.897 -9.043 1.00 95.75 188 VAL A N 1
ATOM 1447 C CA . VAL A 1 188 ? -2.331 11.157 -9.783 1.00 95.75 188 VAL A CA 1
ATOM 1448 C C . VAL A 1 188 ? -1.013 11.578 -10.427 1.00 95.75 188 VAL A C 1
ATOM 1450 O O . VAL A 1 188 ? -1.001 11.920 -11.606 1.00 95.75 188 VAL A O 1
ATOM 1453 N N . ILE A 1 189 ? 0.095 11.516 -9.687 1.00 92.75 189 ILE A N 1
ATOM 1454 C CA . ILE A 1 189 ? 1.423 11.867 -10.201 1.00 92.75 189 ILE A CA 1
ATOM 1455 C C . ILE A 1 189 ? 1.824 10.947 -11.359 1.00 92.75 189 ILE A C 1
ATOM 1457 O O . ILE A 1 189 ? 2.251 11.449 -12.395 1.00 92.75 189 ILE A O 1
ATOM 1461 N N . GLN A 1 190 ? 1.617 9.635 -11.225 1.00 89.94 190 GLN A N 1
ATOM 1462 C CA . GLN A 1 190 ? 1.907 8.659 -12.281 1.00 89.94 190 GLN A CA 1
ATOM 1463 C C . GLN A 1 190 ? 1.047 8.882 -13.529 1.00 89.94 190 GLN A C 1
ATOM 1465 O O . GLN A 1 190 ? 1.541 8.822 -14.654 1.00 89.94 190 GLN A O 1
ATOM 1470 N N . LEU A 1 191 ? -0.242 9.186 -13.352 1.00 90.69 191 LEU A N 1
ATOM 1471 C CA . LEU A 1 191 ? -1.146 9.455 -14.468 1.00 90.69 191 LEU A CA 1
ATOM 1472 C C . LEU A 1 191 ? -0.744 10.735 -15.212 1.00 90.69 191 LEU A C 1
ATOM 1474 O O . LEU A 1 191 ? -0.630 10.728 -16.437 1.00 90.69 191 LEU A O 1
ATOM 1478 N N . LEU A 1 192 ? -0.485 11.821 -14.476 1.00 89.75 192 LEU A N 1
ATOM 1479 C CA . LEU A 1 192 ? -0.012 13.085 -15.051 1.00 89.75 192 LEU A CA 1
ATOM 1480 C C . LEU A 1 192 ? 1.333 12.911 -15.753 1.00 89.75 192 LEU A C 1
ATOM 1482 O O . LEU A 1 192 ? 1.542 13.456 -16.833 1.00 89.75 192 LEU A O 1
ATOM 1486 N N . GLY A 1 193 ? 2.221 12.130 -15.154 1.00 86.06 193 GLY A N 1
ATOM 1487 C CA . GLY A 1 193 ? 3.509 11.772 -15.709 1.00 86.06 193 GLY A CA 1
ATOM 1488 C C . GLY A 1 193 ? 3.418 10.999 -17.016 1.00 86.06 193 GLY A C 1
ATOM 1489 O O . GLY A 1 193 ? 4.048 11.378 -18.000 1.00 86.06 193 GLY A O 1
ATOM 1490 N N . THR A 1 194 ? 2.545 9.994 -17.063 1.00 81.94 194 THR A N 1
ATOM 1491 C CA . THR A 1 194 ? 2.244 9.222 -18.276 1.00 81.94 194 THR A CA 1
ATOM 1492 C C . THR A 1 194 ? 1.720 10.127 -19.392 1.00 81.94 194 THR A C 1
ATOM 1494 O O . THR A 1 194 ? 2.197 10.062 -20.526 1.00 81.94 194 THR A O 1
ATOM 1497 N N . VAL A 1 195 ? 0.784 11.029 -19.074 1.00 84.38 195 VAL A N 1
ATOM 1498 C CA . VAL A 1 195 ? 0.271 12.020 -20.035 1.00 84.38 195 VAL A CA 1
ATOM 1499 C C . VAL A 1 195 ? 1.386 12.971 -20.485 1.00 84.38 195 VAL A C 1
ATOM 1501 O O . VAL A 1 195 ? 1.545 13.197 -21.683 1.00 84.38 195 VAL A O 1
ATOM 1504 N N . ALA A 1 196 ? 2.214 13.482 -19.574 1.00 84.06 196 ALA A N 1
ATOM 1505 C CA . ALA A 1 196 ? 3.325 14.373 -19.912 1.00 84.06 196 ALA A CA 1
ATOM 1506 C C . ALA A 1 196 ? 4.377 13.693 -20.806 1.00 84.06 196 ALA A C 1
ATOM 1508 O O . ALA A 1 196 ? 4.889 14.330 -21.727 1.00 84.06 196 ALA A O 1
ATOM 1509 N N . MET A 1 197 ? 4.663 12.407 -20.584 1.00 78.75 197 MET A N 1
ATOM 1510 C CA . MET A 1 197 ? 5.531 11.596 -21.448 1.00 78.75 197 MET A CA 1
ATOM 1511 C C . MET A 1 197 ? 4.909 11.328 -22.824 1.00 78.75 197 MET A C 1
ATOM 1513 O O . MET A 1 197 ? 5.631 11.181 -23.802 1.00 78.75 197 MET A O 1
ATOM 1517 N N . SER A 1 198 ? 3.579 11.277 -22.931 1.00 76.50 198 SER A N 1
ATOM 1518 C CA . SER A 1 198 ? 2.911 11.146 -24.235 1.00 76.50 198 SER A CA 1
ATOM 1519 C C . SER A 1 198 ? 2.952 12.441 -25.059 1.00 76.50 198 SER A C 1
ATOM 1521 O O . SER A 1 198 ? 2.919 12.399 -26.286 1.00 76.50 198 SER A O 1
ATOM 1523 N N . LEU A 1 199 ? 3.048 13.594 -24.387 1.00 80.88 199 LEU A N 1
ATOM 1524 C CA . LEU A 1 199 ? 3.061 14.924 -25.008 1.00 80.88 199 LEU A CA 1
ATOM 1525 C C . LEU A 1 199 ? 4.476 15.491 -25.199 1.00 80.88 199 LEU A C 1
ATOM 1527 O O . LEU A 1 199 ? 4.668 16.432 -25.967 1.00 80.88 199 LEU A O 1
ATOM 1531 N N . THR A 1 200 ? 5.469 14.960 -24.484 1.00 77.00 200 THR A N 1
ATOM 1532 C CA . THR A 1 200 ? 6.852 15.450 -24.477 1.00 77.00 200 THR A CA 1
ATOM 1533 C C . THR A 1 200 ? 7.838 14.287 -24.430 1.00 77.00 200 THR A C 1
ATOM 1535 O O . THR A 1 200 ? 7.530 13.230 -23.902 1.00 77.00 200 THR A O 1
ATOM 1538 N N . THR A 1 201 ? 9.075 14.485 -24.879 1.00 66.88 201 THR A N 1
ATOM 1539 C CA . THR A 1 201 ? 10.124 13.448 -24.829 1.00 66.88 201 THR A CA 1
ATOM 1540 C C . THR A 1 201 ? 10.905 13.396 -23.500 1.00 66.88 201 THR A C 1
ATOM 1542 O O . THR A 1 201 ? 11.971 12.788 -23.433 1.00 66.88 201 THR A O 1
ATOM 1545 N N . HIS A 1 202 ? 10.422 14.024 -22.419 1.00 65.81 202 HIS A N 1
ATOM 1546 C CA . HIS A 1 202 ? 11.182 14.198 -21.165 1.00 65.81 202 HIS A CA 1
ATOM 1547 C C . HIS A 1 202 ? 10.998 13.046 -20.157 1.00 65.81 202 HIS A C 1
ATOM 1549 O O . HIS A 1 202 ? 10.491 13.252 -19.053 1.00 65.81 202 HIS A O 1
ATOM 1555 N N . ILE A 1 203 ? 11.459 11.846 -20.512 1.00 66.81 203 ILE A N 1
ATOM 1556 C CA . ILE A 1 203 ? 11.303 10.608 -19.719 1.00 66.81 203 ILE A CA 1
ATOM 1557 C C . ILE A 1 203 ? 11.964 10.714 -18.327 1.00 66.81 203 ILE A C 1
ATOM 1559 O O . ILE A 1 203 ? 11.295 10.543 -17.309 1.00 66.81 203 ILE A O 1
ATOM 1563 N N . HIS A 1 204 ? 13.225 11.153 -18.262 1.00 67.44 204 HIS A N 1
ATOM 1564 C CA . HIS A 1 204 ? 14.003 11.200 -17.011 1.00 67.44 204 HIS A CA 1
ATOM 1565 C C . HIS A 1 204 ? 13.417 12.099 -15.909 1.00 67.44 204 HIS A C 1
ATOM 1567 O O . HIS A 1 204 ? 13.636 11.879 -14.717 1.00 67.44 204 HIS A O 1
ATOM 1573 N N . ARG A 1 205 ? 12.652 13.139 -16.274 1.00 75.38 205 ARG A N 1
ATOM 1574 C CA . ARG A 1 205 ? 12.011 14.020 -15.279 1.00 75.38 205 ARG A CA 1
ATOM 1575 C C . ARG A 1 205 ? 10.867 13.311 -14.555 1.00 75.38 205 ARG A C 1
ATOM 1577 O O . ARG A 1 205 ? 10.643 13.574 -13.376 1.00 75.38 205 ARG A O 1
ATOM 1584 N N . HIS A 1 206 ? 10.151 12.430 -15.250 1.00 78.69 206 HIS A N 1
ATOM 1585 C CA . HIS A 1 206 ? 9.034 11.687 -14.680 1.00 78.69 206 HIS A CA 1
ATOM 1586 C C . HIS A 1 206 ? 9.502 10.646 -13.654 1.00 78.69 206 HIS A C 1
ATOM 1588 O O . HIS A 1 206 ? 8.945 10.560 -12.557 1.00 78.69 206 HIS A O 1
ATOM 1594 N N . GLU A 1 207 ? 10.559 9.905 -13.984 1.00 77.81 207 GLU A N 1
ATOM 1595 C CA . GLU A 1 207 ? 11.173 8.906 -13.099 1.00 77.81 207 GLU A CA 1
ATOM 1596 C C . GLU A 1 207 ? 11.671 9.549 -11.800 1.00 77.81 207 GLU A C 1
ATOM 1598 O O . GLU A 1 207 ? 11.422 9.030 -10.709 1.00 77.81 207 GLU A O 1
ATOM 1603 N N . PHE A 1 208 ? 12.274 10.740 -11.900 1.00 82.81 208 PHE A N 1
ATOM 1604 C CA . PHE A 1 208 ? 12.719 11.503 -10.736 1.00 82.81 208 PHE A CA 1
ATOM 1605 C C . PHE A 1 208 ? 11.570 11.841 -9.778 1.00 82.81 208 PHE A C 1
ATOM 1607 O O . PHE A 1 208 ? 11.641 11.579 -8.573 1.00 82.81 208 PHE A O 1
ATOM 1614 N N . VAL A 1 209 ? 10.480 12.398 -10.313 1.00 87.56 209 VAL A N 1
ATOM 1615 C CA . VAL A 1 209 ? 9.299 12.769 -9.518 1.00 87.56 209 VAL A CA 1
ATOM 1616 C C . VAL A 1 209 ? 8.643 11.530 -8.905 1.00 87.56 209 VAL A C 1
ATOM 1618 O O . VAL A 1 209 ? 8.254 11.560 -7.734 1.00 87.56 209 VAL A O 1
ATOM 1621 N N . THR A 1 210 ? 8.567 10.431 -9.658 1.00 85.31 210 THR A N 1
ATOM 1622 C CA . THR A 1 210 ? 8.053 9.141 -9.182 1.00 85.31 210 THR A CA 1
ATOM 1623 C C . THR A 1 210 ? 8.809 8.667 -7.948 1.00 85.31 210 THR A C 1
ATOM 1625 O O . THR A 1 210 ? 8.203 8.416 -6.902 1.00 85.31 210 THR A O 1
ATOM 1628 N N . ALA A 1 211 ? 10.133 8.586 -8.037 1.00 87.06 211 ALA A N 1
ATOM 1629 C CA . ALA A 1 211 ? 10.924 8.037 -6.953 1.00 87.06 211 ALA A CA 1
ATOM 1630 C C . ALA A 1 211 ? 11.003 8.962 -5.734 1.00 87.06 211 ALA A C 1
ATOM 1632 O O . ALA A 1 211 ? 10.949 8.469 -4.607 1.00 87.06 211 ALA A O 1
ATOM 1633 N N . LEU A 1 212 ? 11.006 10.286 -5.925 1.00 90.44 212 LEU A N 1
ATOM 1634 C CA . LEU A 1 212 ? 10.884 11.230 -4.812 1.00 90.44 212 LEU A CA 1
ATOM 1635 C C . LEU A 1 212 ? 9.540 11.072 -4.084 1.00 90.44 212 LEU A C 1
ATOM 1637 O O . LEU A 1 212 ? 9.498 11.050 -2.853 1.00 90.44 212 LEU A O 1
ATOM 1641 N N . THR A 1 213 ? 8.447 10.919 -4.835 1.00 92.88 213 THR A N 1
ATOM 1642 C CA . THR A 1 213 ? 7.099 10.748 -4.269 1.00 92.88 213 THR A CA 1
ATOM 1643 C C . THR A 1 213 ? 7.000 9.453 -3.470 1.00 92.88 213 THR A C 1
ATOM 1645 O O . THR A 1 213 ? 6.509 9.448 -2.339 1.00 92.88 213 THR A O 1
ATOM 1648 N N . ILE A 1 21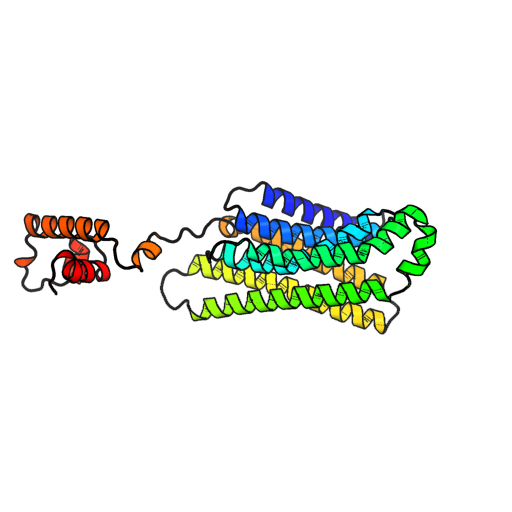4 ? 7.497 8.348 -4.029 1.00 93.12 214 ILE A N 1
ATOM 1649 C CA . ILE A 1 214 ? 7.480 7.055 -3.346 1.00 93.12 214 ILE A CA 1
ATOM 1650 C C . ILE A 1 214 ? 8.417 7.063 -2.136 1.00 93.12 214 ILE A C 1
ATOM 1652 O O . ILE A 1 214 ? 8.042 6.568 -1.074 1.00 93.12 214 ILE A O 1
ATOM 1656 N N . GLY A 1 215 ? 9.603 7.660 -2.253 1.00 94.44 215 GLY A N 1
ATOM 1657 C CA . GLY A 1 215 ? 10.527 7.800 -1.132 1.00 94.44 215 GLY A CA 1
ATOM 1658 C C . GLY A 1 215 ? 9.932 8.611 0.013 1.00 94.44 215 GLY A C 1
ATOM 1659 O O . GLY A 1 215 ? 10.000 8.184 1.166 1.00 94.44 215 GLY A O 1
ATOM 1660 N N . ALA A 1 216 ? 9.248 9.716 -0.296 1.00 95.69 216 ALA A N 1
ATOM 1661 C CA . ALA A 1 216 ? 8.493 10.484 0.691 1.00 95.69 216 ALA A CA 1
ATOM 1662 C C . ALA A 1 216 ? 7.377 9.649 1.342 1.00 95.69 216 ALA A C 1
ATOM 1664 O O . ALA A 1 216 ? 7.171 9.736 2.552 1.00 95.69 216 ALA A O 1
ATOM 1665 N N . PHE A 1 217 ? 6.689 8.798 0.574 1.00 97.31 217 PHE A N 1
ATOM 1666 C CA . PHE A 1 217 ? 5.668 7.891 1.101 1.00 97.31 217 PHE A CA 1
ATOM 1667 C C . PHE A 1 217 ? 6.255 6.817 2.036 1.00 97.31 217 PHE A C 1
ATOM 1669 O O . PHE A 1 217 ? 5.714 6.585 3.119 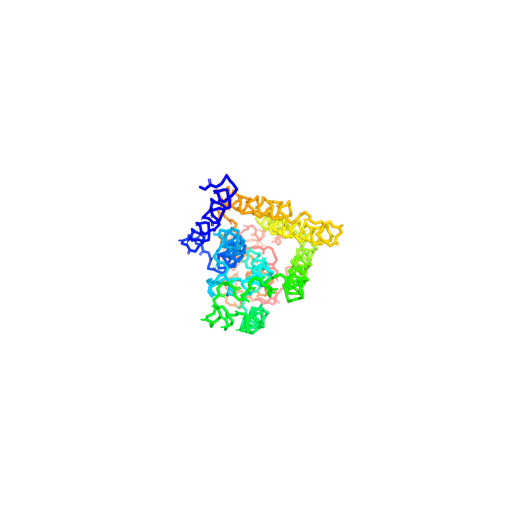1.00 97.31 217 PHE A O 1
ATOM 1676 N N . ILE A 1 218 ? 7.394 6.214 1.680 1.00 96.94 218 ILE A N 1
ATOM 1677 C CA . ILE A 1 218 ? 8.121 5.255 2.531 1.00 96.94 218 ILE A CA 1
ATOM 1678 C C . ILE A 1 218 ? 8.590 5.935 3.825 1.00 96.94 218 ILE A C 1
ATOM 1680 O O . ILE A 1 218 ? 8.374 5.401 4.916 1.00 96.94 218 ILE A O 1
ATOM 1684 N N . LEU A 1 219 ? 9.177 7.132 3.725 1.00 96.12 219 LEU A N 1
ATOM 1685 C CA . LEU A 1 219 ? 9.598 7.931 4.880 1.00 96.12 219 LEU A CA 1
ATOM 1686 C C . LEU A 1 219 ? 8.417 8.286 5.785 1.00 96.12 219 LEU A C 1
ATOM 1688 O O . LEU A 1 219 ? 8.527 8.175 7.005 1.00 96.12 219 LEU A O 1
ATOM 1692 N N . PHE A 1 220 ? 7.275 8.658 5.205 1.00 96.56 220 PHE A N 1
ATOM 1693 C CA . PHE A 1 220 ? 6.043 8.911 5.947 1.00 96.56 220 PHE A CA 1
ATOM 1694 C C . PHE A 1 220 ? 5.587 7.675 6.738 1.00 96.56 220 PHE A C 1
ATOM 1696 O O . PHE A 1 220 ? 5.246 7.793 7.921 1.00 96.56 220 PHE A O 1
ATOM 1703 N N . ILE A 1 221 ? 5.617 6.483 6.130 1.00 95.62 221 ILE A N 1
ATOM 1704 C CA . ILE A 1 221 ? 5.294 5.232 6.833 1.00 95.62 221 ILE A CA 1
ATOM 1705 C C . ILE A 1 221 ? 6.289 4.996 7.976 1.00 95.62 221 ILE A C 1
ATOM 1707 O O . ILE A 1 221 ? 5.868 4.777 9.111 1.00 95.62 221 ILE A O 1
ATOM 1711 N N . GLY A 1 222 ? 7.595 5.099 7.713 1.00 93.50 222 GLY A N 1
ATOM 1712 C CA . GLY A 1 222 ? 8.630 4.909 8.734 1.00 93.50 222 GLY A CA 1
ATOM 1713 C C . GLY A 1 222 ? 8.485 5.876 9.914 1.00 93.50 222 GLY A C 1
ATOM 1714 O O . GLY A 1 222 ? 8.487 5.455 11.072 1.00 93.50 222 GLY A O 1
ATOM 1715 N N . TRP A 1 223 ? 8.272 7.162 9.628 1.00 94.75 223 TRP A N 1
ATOM 1716 C CA . TRP A 1 223 ? 8.060 8.195 10.640 1.00 94.75 223 TRP A CA 1
ATOM 1717 C C . TRP A 1 223 ? 6.794 7.939 11.469 1.00 94.75 223 TRP A C 1
ATOM 1719 O O . TRP A 1 223 ? 6.845 7.978 12.700 1.00 94.75 223 TRP A O 1
ATOM 1729 N N . THR A 1 224 ? 5.668 7.609 10.823 1.00 92.62 224 THR A N 1
ATOM 1730 C CA . THR A 1 224 ? 4.417 7.314 11.546 1.00 92.62 224 THR A CA 1
ATOM 1731 C C . THR A 1 224 ? 4.524 6.069 12.424 1.00 92.62 224 THR A C 1
ATOM 1733 O O . THR A 1 224 ? 4.019 6.096 13.548 1.00 92.62 224 THR A O 1
ATOM 1736 N N . MET A 1 225 ? 5.211 5.018 11.965 1.00 89.94 225 MET A N 1
ATOM 1737 C CA . MET A 1 225 ? 5.463 3.806 12.757 1.00 89.94 225 MET A CA 1
ATOM 1738 C C . MET A 1 225 ? 6.376 4.065 13.955 1.00 89.94 225 MET A C 1
ATOM 1740 O O . MET A 1 225 ? 6.111 3.547 15.039 1.00 89.94 225 MET A O 1
ATOM 1744 N N . SER A 1 226 ? 7.405 4.902 13.793 1.00 88.19 226 SER A N 1
ATOM 1745 C CA . SER A 1 226 ? 8.294 5.276 14.897 1.00 88.19 226 SER A CA 1
ATOM 1746 C C . SER A 1 226 ? 7.579 6.107 15.963 1.00 88.19 226 SER A C 1
ATOM 1748 O O . SER A 1 226 ? 7.855 5.937 17.148 1.00 88.19 226 SER A O 1
ATOM 1750 N N . MET A 1 227 ? 6.680 7.006 15.556 1.00 89.19 227 MET A N 1
ATOM 1751 C CA . MET A 1 227 ? 5.965 7.888 16.485 1.00 89.19 227 MET A CA 1
ATOM 1752 C C . MET A 1 227 ? 4.777 7.198 17.159 1.00 89.19 227 MET A C 1
ATOM 1754 O O . MET A 1 227 ? 4.462 7.506 18.304 1.00 89.19 227 MET A O 1
ATOM 1758 N N . ASN A 1 228 ? 4.130 6.247 16.478 1.00 86.56 228 ASN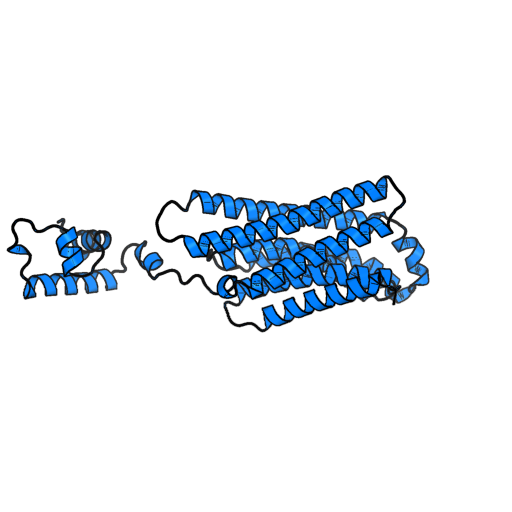 A N 1
ATOM 1759 C CA . ASN A 1 228 ? 2.921 5.594 16.979 1.00 86.56 228 ASN A CA 1
ATOM 1760 C C . ASN A 1 228 ? 2.993 4.059 16.844 1.00 86.56 228 ASN A C 1
ATOM 1762 O O . ASN A 1 228 ? 2.221 3.464 16.084 1.00 86.56 228 ASN A O 1
ATOM 1766 N N . PRO A 1 229 ? 3.842 3.366 17.633 1.00 82.31 229 PRO A N 1
ATOM 1767 C CA . PRO A 1 229 ? 3.956 1.901 17.581 1.00 82.31 229 PRO A CA 1
ATOM 1768 C C . PRO A 1 229 ? 2.634 1.168 17.879 1.00 82.31 229 PRO A C 1
ATOM 1770 O O . PRO A 1 229 ? 2.427 0.023 17.476 1.00 82.31 229 PRO A O 1
ATOM 1773 N N . ARG A 1 230 ? 1.703 1.843 18.569 1.00 84.75 230 ARG A N 1
ATOM 1774 C CA . ARG A 1 230 ? 0.371 1.336 18.940 1.00 84.75 230 ARG A CA 1
ATOM 1775 C C . ARG A 1 230 ? -0.602 1.219 17.758 1.00 84.75 230 ARG A C 1
ATOM 1777 O O . ARG A 1 230 ? -1.707 0.710 17.938 1.00 84.75 230 ARG A O 1
ATOM 1784 N N . LEU A 1 231 ? -0.234 1.674 16.558 1.00 85.69 231 LEU A N 1
ATOM 1785 C CA . LEU A 1 231 ? -1.081 1.547 15.366 1.00 85.69 231 LEU A CA 1
ATOM 1786 C C . LEU A 1 231 ? -1.230 0.088 14.903 1.00 85.69 231 LEU A C 1
ATOM 1788 O O . LEU A 1 231 ? -2.273 -0.272 14.364 1.00 85.69 231 LEU A O 1
ATOM 1792 N N . LEU A 1 232 ? -0.224 -0.757 15.158 1.00 84.94 232 LEU A N 1
ATOM 1793 C CA . LEU A 1 232 ? -0.213 -2.176 14.765 1.00 84.94 232 LEU A CA 1
ATOM 1794 C C . LEU A 1 232 ? -0.513 -3.141 15.921 1.00 84.94 232 LEU A C 1
ATOM 1796 O O . LEU A 1 232 ? -0.572 -4.360 15.731 1.00 84.94 232 LEU A O 1
ATOM 1800 N N . THR A 1 233 ? -0.699 -2.623 17.133 1.00 78.19 233 THR A N 1
ATOM 1801 C CA . THR A 1 233 ? -1.153 -3.428 18.267 1.00 78.19 233 THR A CA 1
ATOM 1802 C C . THR A 1 233 ? -2.662 -3.663 18.152 1.00 78.19 233 THR A C 1
ATOM 1804 O O . THR A 1 233 ? -3.364 -2.879 17.510 1.00 78.19 233 THR A O 1
ATOM 1807 N N . PRO A 1 234 ? -3.217 -4.737 18.729 1.00 65.69 234 PRO A N 1
ATOM 1808 C CA . PRO A 1 234 ? -4.664 -4.922 18.728 1.00 65.69 234 PRO A CA 1
ATOM 1809 C C . PRO A 1 234 ? -5.338 -3.725 19.401 1.00 65.69 234 PRO A C 1
ATOM 1811 O O . PRO A 1 234 ? -4.855 -3.244 20.429 1.00 65.69 234 PRO A O 1
ATOM 1814 N N . VAL A 1 235 ? -6.454 -3.248 18.837 1.00 63.84 235 VAL A N 1
ATOM 1815 C CA . VAL A 1 235 ? -7.420 -2.527 19.670 1.00 63.84 235 VAL A CA 1
ATOM 1816 C C . VAL A 1 235 ? -7.879 -3.590 20.658 1.00 63.84 235 VAL A C 1
ATOM 1818 O O . VAL A 1 235 ? -8.543 -4.540 20.250 1.00 63.84 235 VAL A O 1
ATOM 1821 N N . GLN A 1 236 ? -7.456 -3.513 21.921 1.00 50.47 236 GLN A N 1
ATOM 1822 C CA . GLN A 1 236 ? -8.179 -4.242 22.952 1.00 50.47 236 GLN A CA 1
ATOM 1823 C C . GLN A 1 236 ? -9.588 -3.675 22.887 1.00 50.47 236 GLN A C 1
ATOM 1825 O O . GLN A 1 236 ? -9.811 -2.531 23.278 1.00 50.47 236 GLN A O 1
ATOM 1830 N N . GLU A 1 237 ? -10.523 -4.424 22.305 1.00 41.16 237 GLU A N 1
ATOM 1831 C CA . GLU A 1 237 ? -11.910 -4.125 22.582 1.00 41.16 237 GLU A CA 1
ATOM 1832 C C . GLU A 1 237 ? -12.020 -4.221 24.099 1.00 41.16 237 GLU A C 1
ATOM 1834 O O . GLU A 1 237 ? -11.681 -5.275 24.654 1.00 41.16 237 GLU A O 1
ATOM 1839 N N . PRO A 1 238 ? -12.431 -3.149 24.803 1.00 36.16 238 PRO A N 1
ATOM 1840 C CA . PRO A 1 238 ? -12.853 -3.350 26.169 1.00 36.16 238 PRO A CA 1
ATOM 1841 C C . PRO A 1 238 ? -13.872 -4.489 26.112 1.00 36.16 238 PRO A C 1
ATOM 1843 O O . PRO A 1 238 ? -14.647 -4.590 25.153 1.00 36.16 238 PRO A O 1
ATOM 1846 N N . ALA A 1 239 ? -13.880 -5.353 27.125 1.00 40.91 239 ALA A N 1
ATOM 1847 C CA . ALA A 1 239 ? -14.820 -6.467 27.277 1.00 40.91 239 ALA A CA 1
ATOM 1848 C C . ALA A 1 239 ? -16.313 -6.079 27.073 1.00 40.91 239 ALA A C 1
ATOM 1850 O O . ALA A 1 239 ? -17.194 -6.929 27.061 1.00 40.91 239 ALA A O 1
ATOM 1851 N N . ALA A 1 240 ? -16.603 -4.797 26.848 1.00 40.97 240 ALA A N 1
ATOM 1852 C CA . ALA A 1 240 ? -17.816 -4.208 26.321 1.00 40.97 240 ALA A CA 1
ATOM 1853 C C . ALA A 1 240 ? -18.353 -4.769 24.982 1.00 40.97 240 ALA A C 1
ATOM 1855 O O . ALA A 1 240 ? -19.565 -4.666 24.784 1.00 40.97 240 ALA A O 1
ATOM 1856 N N . ARG A 1 241 ? -17.573 -5.388 24.067 1.00 35.88 241 ARG A N 1
ATOM 1857 C CA . ARG A 1 241 ? -18.214 -6.089 22.915 1.00 35.88 241 ARG A CA 1
ATOM 1858 C C . ARG A 1 241 ? -18.933 -7.374 23.361 1.00 35.88 241 ARG A C 1
ATOM 1860 O O . ARG A 1 241 ? -20.007 -7.664 22.843 1.00 35.88 241 ARG A O 1
ATOM 1867 N N . TYR A 1 242 ? -18.465 -8.032 24.427 1.00 40.16 242 TYR A N 1
ATOM 1868 C CA . TYR A 1 242 ? -19.243 -9.060 25.141 1.00 40.16 242 TYR A CA 1
ATOM 1869 C C . TYR A 1 242 ? -20.421 -8.483 25.953 1.00 40.16 242 TYR A C 1
ATOM 1871 O O . TYR A 1 242 ? -21.280 -9.239 26.390 1.00 40.16 242 TYR A O 1
ATOM 1879 N N . ALA A 1 243 ? -20.511 -7.158 26.127 1.00 40.69 243 ALA A N 1
ATOM 1880 C CA . ALA A 1 243 ? -21.619 -6.490 26.821 1.00 40.69 243 ALA A CA 1
ATOM 1881 C C . ALA A 1 243 ? -22.749 -6.014 25.883 1.00 40.69 243 ALA A C 1
ATOM 1883 O O . ALA A 1 243 ? -23.747 -5.465 26.348 1.00 40.69 243 ALA A O 1
ATOM 1884 N N . ARG A 1 244 ? -22.609 -6.172 24.557 1.00 44.50 244 ARG A N 1
ATOM 1885 C CA . ARG A 1 244 ? -23.629 -5.734 23.578 1.00 44.50 244 ARG A CA 1
ATOM 1886 C C . ARG A 1 244 ? -24.450 -6.873 22.963 1.00 44.50 244 ARG A C 1
ATOM 1888 O O . ARG A 1 244 ? -25.425 -6.579 22.275 1.00 44.50 244 ARG A O 1
ATOM 1895 N N . GLY A 1 245 ? -24.100 -8.131 23.229 1.00 47.62 245 GLY A N 1
ATOM 1896 C CA . GLY A 1 245 ? -24.968 -9.287 22.975 1.00 47.62 245 GLY A CA 1
ATOM 1897 C C . GLY A 1 245 ? -25.903 -9.557 24.161 1.00 47.62 245 GLY A C 1
ATOM 1898 O O . GLY A 1 245 ? -25.665 -9.023 25.247 1.00 47.62 245 GLY A O 1
ATOM 1899 N N . PRO A 1 246 ? -26.974 -10.355 23.992 1.00 52.50 246 PRO A N 1
ATOM 1900 C CA . PRO A 1 246 ? -27.693 -10.881 25.143 1.00 52.50 246 PRO A CA 1
ATOM 1901 C C . PRO A 1 246 ? -26.699 -11.590 26.070 1.00 52.50 246 PRO A C 1
ATOM 1903 O O . PRO A 1 246 ? -25.851 -12.336 25.585 1.00 52.50 246 PRO A O 1
ATOM 1906 N N . LEU A 1 247 ? -26.764 -11.304 27.375 1.00 59.25 247 LEU A N 1
ATOM 1907 C CA . LEU A 1 247 ? -25.953 -12.003 28.374 1.00 59.25 247 LEU A CA 1
ATOM 1908 C C . LEU A 1 247 ? -26.093 -13.515 28.143 1.00 59.25 247 LEU A C 1
ATOM 1910 O O . LEU A 1 247 ? -27.214 -13.990 27.956 1.00 59.25 247 LEU A O 1
ATOM 1914 N N . SER A 1 248 ? -24.974 -14.244 28.111 1.00 64.19 248 SER A N 1
ATOM 1915 C CA . SER A 1 248 ? -25.011 -15.708 28.149 1.00 64.19 248 SER A CA 1
ATOM 1916 C C . SER A 1 248 ? -25.710 -16.153 29.431 1.00 64.19 248 SER A C 1
ATOM 1918 O O . SER A 1 248 ? -25.594 -15.461 30.446 1.00 64.19 248 SER A O 1
ATOM 1920 N N . ASP A 1 249 ? -26.404 -17.289 29.399 1.00 66.31 249 ASP A N 1
ATOM 1921 C CA . ASP A 1 249 ? -27.188 -17.770 30.545 1.00 66.31 249 ASP A CA 1
ATOM 1922 C C . ASP A 1 249 ? -26.315 -17.872 31.816 1.00 66.31 249 ASP A C 1
ATOM 1924 O O . ASP A 1 249 ? -26.676 -17.315 32.850 1.00 66.31 249 ASP A O 1
ATOM 1928 N N . ASP A 1 250 ? -25.067 -18.342 31.688 1.00 67.62 250 ASP A N 1
ATOM 1929 C CA . ASP A 1 250 ? -24.078 -18.378 32.783 1.00 67.62 250 ASP A CA 1
ATOM 1930 C C . ASP A 1 250 ? -23.801 -17.007 33.440 1.00 67.62 250 ASP A C 1
ATOM 1932 O O . ASP A 1 250 ? -23.522 -16.903 34.637 1.00 67.62 250 ASP A O 1
ATOM 1936 N N . ARG A 1 251 ? -23.845 -15.915 32.661 1.00 71.69 251 ARG A N 1
ATOM 1937 C CA . ARG A 1 251 ? -23.645 -14.552 33.184 1.00 71.69 251 ARG A CA 1
ATOM 1938 C C . ARG A 1 251 ? -24.915 -13.977 33.791 1.00 71.69 251 ARG A C 1
ATOM 1940 O O . ARG A 1 251 ? -24.809 -13.152 34.697 1.00 71.69 251 ARG A O 1
ATOM 1947 N N . ILE A 1 252 ? -26.084 -14.381 33.297 1.00 76.31 252 ILE A N 1
ATOM 1948 C CA . ILE A 1 252 ? -27.366 -14.028 33.914 1.00 76.31 252 ILE A CA 1
ATOM 1949 C C . ILE A 1 252 ? -27.428 -14.638 35.312 1.00 76.31 252 ILE A C 1
ATOM 1951 O O . ILE A 1 252 ? -27.737 -13.911 36.254 1.00 76.31 252 ILE A O 1
ATOM 1955 N N . ASP A 1 253 ? -27.046 -15.906 35.455 1.00 77.19 253 ASP A N 1
ATOM 1956 C CA . ASP A 1 253 ? -27.040 -16.601 36.744 1.00 77.19 253 ASP A CA 1
ATOM 1957 C C . ASP A 1 253 ? -26.028 -15.983 37.717 1.00 77.19 253 ASP A C 1
ATOM 1959 O O . ASP A 1 253 ? -26.391 -15.605 38.829 1.00 77.19 253 ASP A O 1
ATOM 1963 N N . SER A 1 254 ? -24.794 -15.718 37.271 1.00 81.19 254 SER A N 1
ATOM 1964 C CA . SER A 1 254 ? -23.793 -15.047 38.116 1.00 81.19 254 SER A CA 1
ATOM 1965 C C . SER A 1 254 ? -24.235 -13.651 38.590 1.00 81.19 254 SER A C 1
ATOM 1967 O O . SER A 1 254 ? -23.985 -13.265 39.736 1.00 81.19 254 SER A O 1
ATOM 1969 N N . TYR A 1 255 ? -24.896 -12.871 37.728 1.00 84.94 255 TYR A N 1
ATOM 1970 C CA . TYR A 1 255 ? -25.428 -11.562 38.112 1.00 84.94 255 TYR A CA 1
ATOM 1971 C C . TYR A 1 255 ? -26.676 -11.654 38.986 1.00 84.94 255 TYR A C 1
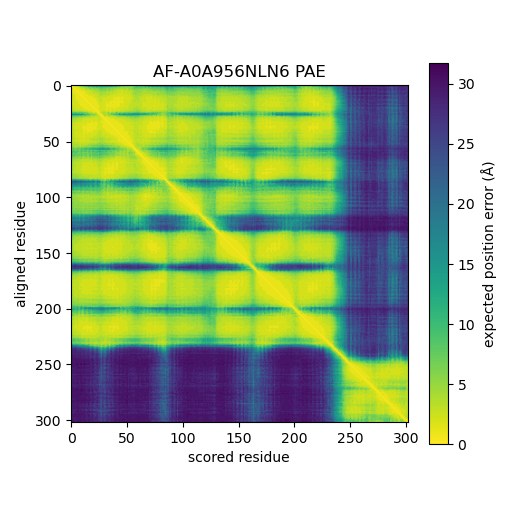ATOM 1973 O O . TYR A 1 255 ? -26.859 -10.797 39.852 1.00 84.94 255 TYR A O 1
ATOM 1981 N N . ARG A 1 256 ? -27.504 -12.682 38.798 1.00 83.94 256 ARG A N 1
ATOM 1982 C CA . ARG A 1 256 ? -28.644 -12.976 39.666 1.00 83.94 256 ARG A CA 1
ATOM 1983 C C . ARG A 1 256 ? -28.176 -13.302 41.082 1.00 83.94 256 ARG A C 1
ATOM 1985 O O . ARG A 1 256 ? -28.689 -12.703 42.022 1.00 83.94 256 ARG A O 1
ATOM 1992 N N . ASP A 1 257 ? -27.178 -14.166 41.235 1.00 85.06 257 ASP A N 1
ATOM 1993 C CA . ASP A 1 257 ? -26.653 -14.552 42.550 1.00 85.06 257 ASP A CA 1
ATOM 1994 C C . ASP A 1 257 ? -26.075 -13.349 43.298 1.00 85.06 257 ASP A C 1
ATOM 1996 O O . ASP A 1 257 ? -26.389 -13.116 44.465 1.00 85.06 257 ASP A O 1
ATOM 2000 N N . ARG A 1 258 ? -25.312 -12.509 42.595 1.00 84.06 258 ARG A N 1
ATOM 2001 C CA . ARG A 1 258 ? -24.754 -11.271 43.155 1.00 84.06 258 ARG A CA 1
ATOM 2002 C C . ARG A 1 258 ? -25.834 -10.251 43.528 1.00 84.06 258 ARG A C 1
ATOM 2004 O O . ARG A 1 258 ? -25.691 -9.542 44.522 1.00 84.06 258 ARG A O 1
ATOM 2011 N N . LEU A 1 259 ? -26.918 -10.169 42.754 1.00 87.50 259 LEU A N 1
ATOM 2012 C CA . LEU A 1 259 ? -28.075 -9.339 43.091 1.00 87.50 259 LEU A CA 1
ATOM 2013 C C . LEU A 1 259 ? -28.769 -9.857 44.359 1.00 87.50 259 LEU A C 1
ATOM 2015 O O . LEU A 1 259 ? -29.063 -9.066 45.253 1.00 87.50 259 LEU A O 1
ATOM 2019 N N . LEU A 1 260 ? -28.979 -11.171 44.472 1.00 87.56 260 LEU A N 1
ATOM 2020 C CA . LEU A 1 260 ? -29.572 -11.799 45.657 1.00 87.56 260 LEU A CA 1
ATOM 2021 C C . LEU A 1 260 ? -28.696 -11.623 46.905 1.00 87.56 260 LEU A C 1
ATOM 2023 O O . LEU A 1 260 ? -29.226 -11.363 47.985 1.00 87.56 260 LEU A O 1
ATOM 2027 N N . GLU A 1 261 ? -27.371 -11.692 46.763 1.00 88.44 261 GLU A N 1
ATOM 2028 C CA . GLU A 1 261 ? -26.425 -11.445 47.856 1.00 88.44 261 GLU A CA 1
ATOM 2029 C C . GLU A 1 261 ? -26.550 -10.014 48.403 1.00 88.44 261 GLU A C 1
ATOM 2031 O O . GLU A 1 261 ? -26.641 -9.817 49.617 1.00 88.44 261 GLU A O 1
ATOM 2036 N N . VAL A 1 262 ? -26.635 -9.011 47.521 1.00 88.06 262 VAL A N 1
ATOM 2037 C CA . VAL A 1 262 ? -26.857 -7.611 47.927 1.00 88.06 262 VAL A CA 1
ATOM 2038 C C . VAL A 1 262 ? -28.227 -7.444 48.588 1.00 88.06 262 VAL A C 1
ATOM 2040 O O . VAL A 1 262 ? -28.332 -6.779 49.618 1.00 88.06 262 VAL A O 1
ATOM 2043 N N . PHE A 1 263 ? -29.271 -8.098 48.069 1.00 86.06 263 PHE A N 1
ATOM 2044 C CA . PHE A 1 263 ? -30.598 -8.079 48.691 1.00 86.06 263 PHE A CA 1
ATOM 2045 C C . PHE A 1 263 ? -30.607 -8.702 50.093 1.00 86.06 263 PHE A C 1
ATOM 2047 O O . PHE A 1 263 ? -31.275 -8.182 50.990 1.00 86.06 263 PHE A O 1
ATOM 2054 N N . ALA A 1 264 ? -29.838 -9.771 50.304 1.00 87.50 264 ALA A N 1
ATOM 2055 C CA . ALA A 1 264 ? -29.706 -10.424 51.601 1.00 87.50 264 ALA A CA 1
ATOM 2056 C C . ALA A 1 264 ? -28.887 -9.590 52.600 1.00 87.50 264 ALA A C 1
ATOM 2058 O O . ALA A 1 264 ? -29.264 -9.492 53.772 1.00 87.50 264 ALA A O 1
ATOM 2059 N N . ARG A 1 265 ? -27.779 -8.990 52.144 1.00 87.38 265 ARG A N 1
ATOM 2060 C CA . ARG A 1 265 ? -26.822 -8.279 53.004 1.00 87.38 265 ARG A CA 1
ATOM 2061 C C . ARG A 1 265 ? -27.245 -6.850 53.319 1.00 87.38 265 ARG A C 1
ATOM 2063 O O . ARG A 1 265 ? -27.177 -6.439 54.472 1.00 87.38 265 ARG A O 1
ATOM 2070 N N . GLU A 1 266 ? -27.649 -6.099 52.302 1.00 85.88 266 GLU A N 1
ATOM 2071 C CA . GLU A 1 266 ? -27.850 -4.646 52.394 1.00 85.88 266 GLU A CA 1
ATOM 2072 C C . GLU A 1 266 ? -29.327 -4.260 52.475 1.00 85.88 266 GLU A C 1
ATOM 2074 O O . GLU A 1 266 ? -29.644 -3.135 52.840 1.00 85.88 266 GLU A O 1
ATOM 2079 N N . ARG A 1 267 ? -30.238 -5.202 52.195 1.00 87.25 267 ARG A N 1
ATOM 2080 C CA . ARG A 1 267 ? -31.696 -5.003 52.247 1.00 87.25 267 ARG A CA 1
ATOM 2081 C C . ARG A 1 267 ? -32.175 -3.703 51.561 1.00 87.25 267 ARG A C 1
ATOM 2083 O O . ARG A 1 267 ? -32.998 -2.991 52.139 1.00 87.25 267 ARG A O 1
ATOM 2090 N N . PRO A 1 268 ? -31.745 -3.421 50.311 1.00 84.12 268 PRO A N 1
ATOM 2091 C CA . PRO A 1 268 ? -32.143 -2.233 49.548 1.00 84.12 268 PRO A CA 1
ATOM 2092 C C . PRO A 1 268 ? -33.662 -2.072 49.400 1.00 84.12 268 PRO A C 1
ATOM 2094 O O . PRO A 1 268 ? -34.146 -0.966 49.210 1.00 84.12 268 PRO A O 1
ATOM 2097 N N . TYR A 1 269 ? -34.438 -3.154 49.532 1.00 84.38 269 TYR A N 1
ATOM 2098 C CA . TYR A 1 269 ? -35.906 -3.129 49.516 1.00 84.38 269 TYR A CA 1
ATOM 2099 C C . TYR A 1 269 ? -36.544 -2.342 50.679 1.00 84.38 269 TYR A C 1
ATOM 2101 O O . TYR A 1 269 ? -37.759 -2.159 50.691 1.00 84.38 269 TYR A O 1
ATOM 2109 N N . LEU A 1 270 ? -35.758 -1.914 51.672 1.00 84.88 270 LEU A N 1
ATOM 2110 C CA . LEU A 1 270 ? -36.205 -1.036 52.757 1.00 84.88 270 LEU A CA 1
ATOM 2111 C C . LEU A 1 270 ? -36.050 0.455 52.421 1.00 84.88 270 LEU A C 1
ATOM 2113 O O . LEU A 1 270 ? -36.553 1.289 53.172 1.00 84.88 270 LEU A O 1
ATOM 2117 N N . GLU A 1 271 ? -35.372 0.797 51.322 1.00 84.81 271 GLU A N 1
ATOM 2118 C CA . GLU A 1 271 ? -35.221 2.175 50.858 1.00 84.81 271 GLU A CA 1
ATOM 2119 C C . GLU A 1 271 ? -36.445 2.590 50.019 1.00 84.81 271 GLU A C 1
ATOM 2121 O O . GLU A 1 271 ? -36.678 2.007 48.958 1.00 84.81 271 GLU A O 1
ATOM 2126 N N . PRO A 1 272 ? -37.226 3.605 50.445 1.00 80.12 272 PRO A N 1
ATOM 2127 C CA . PRO A 1 272 ? -38.430 4.037 49.724 1.00 80.12 272 PRO A CA 1
ATOM 2128 C C . PRO A 1 272 ? -38.144 4.570 48.315 1.00 80.12 272 PRO A C 1
ATOM 2130 O O . PRO A 1 272 ? -38.998 4.468 47.440 1.00 80.12 272 PRO A O 1
ATOM 2133 N N . ASP A 1 273 ? -36.936 5.101 48.104 1.00 85.19 273 ASP A N 1
ATOM 2134 C CA . ASP A 1 273 ? -36.486 5.713 46.849 1.00 85.19 273 ASP A CA 1
ATOM 2135 C C . ASP A 1 273 ? -35.536 4.790 46.064 1.00 85.19 273 ASP A C 1
ATOM 2137 O O . ASP A 1 273 ? -34.692 5.259 45.290 1.00 85.19 273 ASP A O 1
ATOM 2141 N N . LEU A 1 274 ? -35.626 3.468 46.271 1.00 84.38 274 LEU A N 1
ATOM 2142 C CA . LEU A 1 274 ? -34.784 2.515 45.556 1.00 84.38 274 LEU A CA 1
ATOM 2143 C C . LEU A 1 274 ? -34.988 2.669 44.043 1.00 84.38 274 LEU A C 1
ATOM 2145 O O . LEU A 1 274 ? -36.080 2.484 43.511 1.00 84.38 274 LEU A O 1
ATOM 2149 N N . THR A 1 275 ? -33.900 2.956 43.330 1.00 86.75 275 THR A N 1
ATOM 2150 C CA . THR A 1 275 ? -33.888 3.040 41.867 1.00 86.75 275 THR A CA 1
ATOM 2151 C C . THR A 1 275 ? -32.995 1.964 41.267 1.00 86.75 275 THR A C 1
ATOM 2153 O O . THR A 1 275 ? -32.016 1.517 41.869 1.00 86.75 275 THR A O 1
ATOM 2156 N N . LEU A 1 276 ? -33.275 1.598 40.017 1.00 81.06 276 LEU A N 1
ATOM 2157 C CA . LEU A 1 276 ? -32.418 0.730 39.204 1.00 81.06 276 LEU A CA 1
ATOM 2158 C C . LEU A 1 276 ? -30.976 1.260 39.084 1.00 81.06 276 LEU A C 1
ATOM 2160 O O . LEU A 1 276 ? -30.029 0.485 38.973 1.00 81.06 276 LEU A O 1
ATOM 2164 N N . GLU A 1 277 ? -30.798 2.582 39.094 1.00 79.56 277 GLU A N 1
ATOM 2165 C CA . GLU A 1 277 ? -29.483 3.232 39.097 1.00 79.56 277 GLU A CA 1
ATOM 2166 C C . GLU A 1 277 ? -28.789 3.128 40.468 1.00 79.56 277 GLU A C 1
ATOM 2168 O O . GLU A 1 277 ? -27.576 2.920 40.542 1.00 79.56 277 GLU A O 1
ATOM 2173 N N . GLY A 1 278 ? -29.557 3.176 41.562 1.00 79.94 278 GLY A N 1
ATOM 2174 C CA . GLY A 1 278 ? -29.098 2.817 42.907 1.00 79.94 278 GLY A CA 1
ATOM 2175 C C . GLY A 1 278 ? -28.591 1.376 42.976 1.00 79.94 278 GLY A C 1
ATOM 2176 O O . GLY A 1 278 ? -27.436 1.151 43.341 1.00 79.94 278 GLY A O 1
ATOM 2177 N N . LEU A 1 279 ? -29.388 0.413 42.503 1.00 82.88 279 LEU A N 1
ATOM 2178 C CA . LEU A 1 279 ? -28.989 -0.998 42.445 1.00 82.88 279 LEU A CA 1
ATOM 2179 C C . LEU A 1 279 ? -27.753 -1.230 41.575 1.00 82.88 279 LEU A C 1
ATOM 2181 O O . LEU A 1 279 ? -26.901 -2.043 41.933 1.00 82.88 279 LEU A O 1
ATOM 2185 N N . ALA A 1 280 ? -27.617 -0.514 40.457 1.00 83.06 280 ALA A N 1
ATOM 2186 C CA . ALA A 1 280 ? -26.430 -0.593 39.605 1.00 83.06 280 ALA A CA 1
ATOM 2187 C C . ALA A 1 280 ? -25.160 -0.169 40.349 1.00 83.06 280 ALA A C 1
ATOM 2189 O O . ALA A 1 280 ? -24.123 -0.824 40.226 1.00 83.06 280 ALA A O 1
ATOM 2190 N N . ARG A 1 281 ? -25.247 0.884 41.171 1.00 79.56 281 ARG A N 1
ATOM 2191 C CA . ARG A 1 281 ? -24.130 1.334 42.010 1.00 79.56 281 ARG A CA 1
ATOM 2192 C C . ARG A 1 281 ? -23.807 0.341 43.127 1.00 79.56 281 ARG A C 1
ATOM 2194 O O . ARG A 1 281 ? -22.634 0.032 43.304 1.00 79.56 281 ARG A O 1
ATOM 2201 N N . MET A 1 282 ? -24.814 -0.195 43.820 1.00 76.88 282 MET A N 1
ATOM 2202 C CA . MET A 1 282 ? -24.619 -1.146 44.930 1.00 76.88 282 MET A CA 1
ATOM 2203 C C . MET A 1 282 ? -24.059 -2.489 44.450 1.00 76.88 282 MET A C 1
ATOM 2205 O O . MET A 1 282 ? -23.128 -3.043 45.026 1.00 76.88 282 MET A O 1
ATOM 2209 N N . THR A 1 283 ? -24.596 -3.005 43.345 1.00 81.44 283 THR A N 1
ATOM 2210 C CA . THR A 1 283 ? -24.181 -4.301 42.795 1.00 81.44 283 THR A CA 1
ATOM 2211 C C . THR A 1 283 ? -22.945 -4.196 41.912 1.00 81.44 283 THR A C 1
ATOM 2213 O O . THR A 1 283 ? -22.309 -5.216 41.665 1.00 81.44 283 THR A O 1
ATOM 2216 N N . GLY A 1 284 ? -22.587 -3.009 41.411 1.00 75.38 284 GLY A N 1
ATOM 2217 C CA . GLY A 1 284 ? -21.544 -2.818 40.396 1.00 75.38 284 GLY A CA 1
ATOM 2218 C C . GLY A 1 284 ? -21.902 -3.406 39.023 1.00 75.38 284 GLY A C 1
ATOM 2219 O O . GLY A 1 284 ? -21.014 -3.612 38.194 1.00 75.38 284 GLY A O 1
ATOM 2220 N N . ILE A 1 285 ? -23.179 -3.724 38.790 1.00 82.06 285 ILE A N 1
ATOM 2221 C CA . ILE A 1 285 ? -23.691 -4.257 37.524 1.00 82.06 285 ILE A CA 1
ATOM 2222 C C . ILE A 1 285 ? -24.224 -3.082 36.688 1.00 82.06 285 ILE A C 1
ATOM 2224 O O . ILE A 1 285 ? -25.005 -2.280 37.197 1.00 82.06 285 ILE A O 1
ATOM 2228 N N . PRO A 1 286 ? -23.869 -2.957 35.395 1.00 78.62 286 PRO A N 1
ATOM 2229 C CA . PRO A 1 286 ? -24.415 -1.903 34.543 1.00 78.62 286 PRO A CA 1
ATOM 2230 C C . PRO A 1 286 ? -25.950 -1.935 34.472 1.00 78.62 286 PRO A C 1
ATOM 2232 O O . PRO A 1 286 ? -26.541 -2.998 34.283 1.00 78.62 286 PRO A O 1
ATOM 2235 N N . HIS A 1 287 ? -26.593 -0.764 34.524 1.00 77.12 287 HIS A N 1
ATOM 2236 C CA . HIS A 1 287 ? -28.057 -0.592 34.513 1.00 77.12 287 HIS A CA 1
ATOM 2237 C C . HIS A 1 287 ? -28.783 -1.443 33.449 1.00 77.12 287 HIS A C 1
ATOM 2239 O O . HIS A 1 287 ? -29.763 -2.132 33.733 1.00 77.12 287 HIS A O 1
ATOM 2245 N N . ARG A 1 288 ? -28.254 -1.466 32.218 1.00 73.44 288 ARG A N 1
ATOM 2246 C CA . ARG A 1 288 ? -28.816 -2.248 31.104 1.00 73.44 288 ARG A CA 1
ATOM 2247 C C . ARG A 1 288 ? -28.788 -3.764 31.352 1.00 73.44 288 ARG A C 1
ATOM 2249 O O . ARG A 1 288 ? -29.681 -4.468 30.890 1.00 73.44 288 ARG A O 1
ATOM 2256 N N . HIS A 1 289 ? -27.785 -4.268 32.069 1.00 79.69 289 HIS A N 1
ATOM 2257 C CA . HIS A 1 289 ? -27.675 -5.685 32.422 1.00 79.69 289 HIS A CA 1
ATOM 2258 C C . HIS A 1 289 ? -28.574 -6.052 33.598 1.00 79.69 289 HIS A C 1
ATOM 2260 O O . HIS A 1 289 ? -29.172 -7.118 33.564 1.00 79.69 289 HIS A O 1
ATOM 2266 N N . LEU A 1 290 ? -28.755 -5.157 34.571 1.00 80.81 290 LEU A N 1
ATOM 2267 C CA . LEU A 1 290 ? -29.724 -5.343 35.656 1.00 80.81 290 LEU A CA 1
ATOM 2268 C C . LEU A 1 290 ? -31.148 -5.542 35.128 1.00 80.81 290 LEU A C 1
ATOM 2270 O O . LEU A 1 290 ? -31.808 -6.504 35.505 1.00 80.81 290 LEU A O 1
ATOM 2274 N N . SER A 1 291 ? -31.586 -4.700 34.187 1.00 79.44 291 SER A N 1
ATOM 2275 C CA . SER A 1 291 ? -32.893 -4.858 33.528 1.00 79.44 291 SER A CA 1
ATOM 2276 C C . SER A 1 291 ? -33.024 -6.208 32.802 1.00 79.44 291 SER A C 1
ATOM 2278 O O . SER A 1 291 ? -34.069 -6.861 32.846 1.00 79.44 291 SER A O 1
ATOM 2280 N N . GLN A 1 292 ? -31.940 -6.679 32.180 1.00 78.50 292 GLN A N 1
ATOM 2281 C CA . GLN A 1 292 ? -31.913 -7.967 31.489 1.00 78.50 292 GLN A CA 1
ATOM 2282 C C . GLN A 1 292 ? -31.902 -9.166 32.452 1.00 78.50 292 GLN A C 1
ATOM 2284 O O . GLN A 1 292 ? -32.533 -10.179 32.162 1.00 78.50 292 GLN A O 1
ATOM 2289 N N . VAL A 1 293 ? -31.225 -9.054 33.596 1.00 83.38 293 VAL A N 1
ATOM 2290 C CA . VAL A 1 293 ? -31.184 -10.082 34.649 1.00 83.38 293 VAL A CA 1
ATOM 2291 C C . VAL A 1 293 ? -32.534 -10.188 35.360 1.00 83.38 293 VAL A C 1
ATOM 2293 O O . VAL A 1 293 ? -33.008 -11.299 35.573 1.00 83.38 293 VAL A O 1
ATOM 2296 N N . LEU A 1 294 ? -33.193 -9.061 35.653 1.00 81.00 294 LEU A N 1
ATOM 2297 C CA . LEU A 1 294 ? -34.551 -9.036 36.212 1.00 81.00 294 LEU A CA 1
ATOM 2298 C C . LEU A 1 294 ? -35.535 -9.757 35.279 1.00 81.00 294 LEU A C 1
ATOM 2300 O O . LEU A 1 294 ? -36.178 -10.730 35.673 1.00 81.00 294 LEU A O 1
ATOM 2304 N N . SER A 1 295 ? -35.563 -9.349 34.008 1.00 79.31 295 SER A N 1
ATOM 2305 C CA . SER A 1 295 ? -36.523 -9.876 33.031 1.00 79.31 295 SER A CA 1
ATOM 2306 C C . SER A 1 295 ? -36.265 -11.328 32.625 1.00 79.31 295 SER A C 1
ATOM 2308 O O . SER A 1 295 ? -37.213 -12.105 32.552 1.00 79.31 295 SER A O 1
ATOM 2310 N N . ARG A 1 296 ? -35.010 -11.723 32.366 1.00 76.62 296 ARG A N 1
ATOM 2311 C CA . ARG A 1 296 ? -34.683 -13.092 31.920 1.00 76.62 296 ARG A CA 1
ATOM 2312 C C . ARG A 1 296 ? -34.334 -14.055 33.047 1.00 76.62 296 ARG A C 1
ATOM 2314 O O . ARG A 1 296 ? -34.710 -15.215 32.964 1.00 76.62 296 ARG A O 1
ATOM 2321 N N . GLY A 1 297 ? -33.604 -13.600 34.062 1.00 70.75 297 GLY A N 1
ATOM 2322 C CA . GLY A 1 297 ? -33.116 -14.451 35.153 1.00 70.75 297 GLY A CA 1
ATOM 2323 C C . GLY A 1 297 ? -34.116 -14.628 36.295 1.00 70.75 297 GLY A C 1
ATOM 2324 O O . GLY A 1 297 ? -34.050 -15.624 37.011 1.00 70.75 297 GLY A O 1
ATOM 2325 N N . MET A 1 298 ? -35.041 -13.679 36.477 1.00 74.50 298 MET A N 1
ATOM 2326 C CA . MET A 1 298 ? -36.040 -13.727 37.555 1.00 74.50 298 MET A CA 1
ATOM 2327 C C . MET A 1 298 ? -37.487 -13.639 37.062 1.00 74.50 298 MET A C 1
ATOM 2329 O O . MET A 1 298 ? -38.400 -13.901 37.838 1.00 74.50 298 MET A O 1
ATOM 2333 N N . GLY A 1 299 ? -37.710 -13.318 35.782 1.00 74.31 299 GLY A N 1
ATOM 2334 C CA . GLY A 1 299 ? -39.053 -13.179 35.214 1.00 74.31 299 GLY A CA 1
ATOM 2335 C C . GLY A 1 299 ? -39.810 -11.955 35.734 1.00 74.31 299 GLY A C 1
ATOM 2336 O O . GLY A 1 299 ? -41.039 -11.957 35.725 1.00 74.31 299 GLY A O 1
ATOM 2337 N N . THR A 1 300 ? -39.101 -10.927 36.209 1.00 74.31 300 THR A N 1
ATOM 2338 C CA . THR A 1 300 ? -39.693 -9.723 36.807 1.00 74.31 300 THR A CA 1
ATOM 2339 C C . THR A 1 300 ? -39.257 -8.449 36.083 1.00 74.31 300 THR A C 1
ATOM 2341 O O . THR A 1 300 ? -38.272 -8.417 35.343 1.00 74.31 300 THR A O 1
ATOM 2344 N N . THR A 1 301 ? -40.000 -7.369 36.294 1.00 74.88 301 THR A N 1
ATOM 2345 C CA . THR A 1 301 ? -39.569 -6.002 35.973 1.00 74.88 301 THR A CA 1
ATOM 2346 C C . THR A 1 301 ? -39.269 -5.262 37.273 1.00 74.88 301 THR A C 1
ATOM 2348 O O . THR A 1 301 ? -39.745 -5.681 38.327 1.00 74.88 301 THR A O 1
ATOM 2351 N N . PHE A 1 302 ? -38.443 -4.214 37.202 1.00 73.81 302 PHE A N 1
ATOM 2352 C CA . PHE A 1 302 ? -38.195 -3.339 38.351 1.00 73.81 302 PHE A CA 1
ATOM 2353 C C . PHE A 1 302 ? -39.457 -2.568 38.734 1.00 73.81 302 PHE A C 1
ATOM 2355 O O . PHE A 1 302 ? -40.189 -2.178 37.792 1.00 73.81 302 PHE A O 1
#